Protein AF-A0A940L4C2-F1 (afdb_monomer_lite)

pLDDT: mean 82.5, std 19.76, range [24.05, 98.25]

Sequence (343 aa):
SKLGAQLGSSSPLLNQIWQFPFAWPLPIPDELNAVDKDSFKKLVKESSMDASYIVTIEDEGSKIDINDLNSPSKALREVTKTQLMNIFTQKMKEDEKFGRQHANTRFDELINSIADWMSDKATSANGGDKRAAYSTLNQEAQGEYYPPNRSFRSLAELHFVPGMTDEFYDILASRVTIYGMKGINPNIASKDVLKSLDPGMTDEVIKEIVKRRDDQNEGGPFKDKKEFWDFVTLKGARLEGKTDDIPLTFDSVFNFKIRATGEFAGATREITAIVMDLNKTVSKVKDYVGQEKKETEGKGDEAVDPNDPTKKTGDAGSKDKEKQQQQTPISKGPPRIVYWNER

Foldseek 3Di:
DVVDVVCDQDHPVVVVVQQDKDKPPDDDDPPDDPVVVVVSVVVSVPDPDQKIKIKHKAFQAQFQALLLCQFPFPLSNVQSLLLLVLLLVVCLVVPVVSVVVCVPPDVSLQSQLSSLLQAPDQAGPVGDGNQVLCVVVCVVVVHSCPSVNRQDPDLVCSVVRPPDDPVSSVSRVVRYDNAYLSAHELLNHDLSSQSSNFNLSDPQLSVLSPVLQVDVVSPHGDPDLVSVVVSSVVSPRPGDDDSVSHGHDNHDGFWMWMWMWMDHPRDIKIKIWIWHDPLSSVVSSVVSVVVVVVVVVVVPPPDDPVDDPDDDDDDDDDDDDDDDDPPPPDDPDGTDGPDMDMD

Structure (mmCIF, N/CA/C/O backbone):
data_AF-A0A940L4C2-F1
#
_entry.id   AF-A0A940L4C2-F1
#
loop_
_atom_site.group_PDB
_atom_site.id
_atom_site.type_symbol
_atom_site.label_atom_id
_atom_site.label_alt_id
_atom_site.label_comp_id
_atom_site.label_asym_id
_atom_site.label_entity_id
_atom_site.label_seq_id
_atom_site.pdbx_PDB_ins_code
_atom_site.Cartn_x
_atom_site.Cartn_y
_atom_site.Cartn_z
_atom_site.occupancy
_atom_site.B_iso_or_equiv
_atom_site.auth_seq_id
_atom_site.auth_comp_id
_atom_site.auth_asym_id
_atom_site.auth_atom_id
_atom_site.pdbx_PDB_model_num
ATOM 1 N N . SER A 1 1 ? -22.079 13.412 8.139 1.00 46.66 1 SER A N 1
ATOM 2 C CA . SER A 1 1 ? -22.769 13.173 9.425 1.00 46.66 1 SER A CA 1
ATOM 3 C C . SER A 1 1 ? -22.749 14.464 10.239 1.00 46.66 1 SER A C 1
ATOM 5 O O . SER A 1 1 ? -21.837 15.261 10.047 1.00 46.66 1 SER A O 1
ATOM 7 N N . LYS A 1 2 ? -23.726 14.703 11.128 1.00 38.47 2 LYS A N 1
ATOM 8 C CA . LYS A 1 2 ? -23.711 15.879 12.029 1.00 38.47 2 LYS A CA 1
ATOM 9 C C . LYS A 1 2 ? -22.466 15.902 12.936 1.00 38.47 2 LYS A C 1
ATOM 11 O O . LYS A 1 2 ? -21.954 16.975 13.220 1.00 38.47 2 LYS A O 1
ATOM 16 N N . LEU A 1 3 ? -21.928 14.723 13.261 1.00 42.97 3 LEU A N 1
ATOM 17 C CA . LEU A 1 3 ? -20.680 14.548 14.007 1.00 42.97 3 LEU A CA 1
ATOM 18 C C . LEU A 1 3 ? -19.462 15.156 13.281 1.00 42.97 3 LEU A C 1
ATOM 20 O O . LEU A 1 3 ? -18.694 15.897 13.882 1.00 42.97 3 LEU A O 1
ATOM 24 N N . GLY A 1 4 ? -19.317 14.923 11.971 1.00 45.97 4 GLY A N 1
ATOM 25 C CA . GLY A 1 4 ? -18.203 15.480 11.188 1.00 45.97 4 GLY A CA 1
ATOM 26 C C . GLY A 1 4 ? -18.252 17.006 11.041 1.00 45.97 4 GLY A C 1
ATOM 27 O O . GLY A 1 4 ? -17.212 17.647 10.968 1.00 45.97 4 GLY A O 1
ATOM 28 N N . ALA A 1 5 ? -19.449 17.602 11.055 1.00 49.97 5 ALA A N 1
ATOM 29 C CA . ALA A 1 5 ? -19.610 19.057 11.034 1.00 49.97 5 ALA A CA 1
ATOM 30 C C . ALA A 1 5 ? -19.286 19.712 12.392 1.00 49.97 5 ALA A C 1
ATOM 32 O O . ALA A 1 5 ? -18.890 20.872 12.427 1.00 49.97 5 ALA A O 1
ATOM 33 N N . GLN A 1 6 ? -19.435 18.974 13.499 1.00 48.56 6 GLN A N 1
ATOM 34 C CA . GLN A 1 6 ? -19.124 19.452 14.852 1.00 48.56 6 GLN A CA 1
ATOM 35 C C . GLN A 1 6 ? -17.640 19.317 15.218 1.00 48.56 6 GLN A C 1
ATOM 37 O O . GLN A 1 6 ? -17.161 20.058 16.069 1.00 48.56 6 GLN A O 1
ATOM 42 N N . LEU A 1 7 ? -16.910 18.403 14.574 1.00 51.22 7 LEU A N 1
ATOM 43 C CA . LEU A 1 7 ? -15.494 18.140 14.859 1.00 51.22 7 LEU A CA 1
ATOM 44 C C . LEU A 1 7 ? -14.521 19.043 14.074 1.00 51.22 7 LEU A C 1
ATOM 46 O O . LEU A 1 7 ? -13.318 18.993 14.317 1.00 51.22 7 LEU A O 1
ATOM 50 N N . GLY A 1 8 ? -15.019 19.891 13.168 1.00 46.56 8 GLY A N 1
ATOM 51 C CA . GLY A 1 8 ? -14.185 20.736 12.308 1.00 46.56 8 GLY A CA 1
ATOM 52 C C . GLY A 1 8 ? -13.409 19.940 11.247 1.00 46.56 8 GLY A C 1
ATOM 53 O O . GLY A 1 8 ? -13.375 18.713 11.246 1.00 46.56 8 GLY A O 1
ATOM 54 N N . SER A 1 9 ? -12.780 20.645 10.306 1.00 46.75 9 SER A N 1
ATOM 55 C CA . SER A 1 9 ? -12.118 20.062 9.125 1.00 46.75 9 SER A CA 1
ATOM 56 C C . SER A 1 9 ? -10.800 19.324 9.408 1.00 46.75 9 SER A C 1
ATOM 58 O O . SER A 1 9 ? -10.163 18.848 8.470 1.00 46.75 9 SER A O 1
ATOM 60 N N . SER A 1 10 ? -10.344 19.251 10.663 1.00 48.41 10 SER A N 1
ATOM 61 C CA . SER A 1 10 ? -8.983 18.792 10.983 1.00 48.41 10 SER A CA 1
ATOM 62 C C . SER A 1 10 ? -8.816 18.292 12.422 1.00 48.41 10 SER A C 1
ATOM 64 O O . SER A 1 10 ? -7.777 18.542 13.021 1.00 48.41 10 SER A O 1
ATOM 66 N N . SER A 1 11 ? -9.809 17.632 13.032 1.00 53.00 11 SER A N 1
ATOM 67 C CA . SER A 1 11 ? -9.584 17.092 14.382 1.00 53.00 11 SER A CA 1
ATOM 68 C C . SER A 1 11 ? -8.746 15.806 14.315 1.00 53.00 11 SER A C 1
ATOM 70 O O . SER A 1 11 ? -9.202 14.843 13.694 1.00 53.00 11 SER A O 1
ATOM 72 N N . PRO A 1 12 ? -7.575 15.727 14.982 1.00 55.84 12 PRO A N 1
ATOM 73 C CA . PRO A 1 12 ? -6.840 14.470 15.177 1.00 55.84 12 PRO A CA 1
ATOM 74 C C . PRO A 1 12 ? -7.723 13.352 15.757 1.00 55.84 12 PRO A C 1
ATOM 76 O O . PRO A 1 12 ? -7.511 12.175 15.475 1.00 55.84 12 PRO A O 1
ATOM 79 N N . LEU A 1 13 ? -8.787 13.729 16.478 1.00 53.62 13 LEU A N 1
ATOM 80 C CA . LEU A 1 13 ? -9.797 12.824 17.018 1.00 53.62 13 LEU A CA 1
ATOM 81 C C . LEU A 1 13 ? -10.546 12.039 15.926 1.00 53.62 13 LEU A C 1
ATOM 83 O O . LEU A 1 13 ? -10.874 10.878 16.133 1.00 53.62 13 LEU A O 1
ATOM 87 N N . LEU A 1 14 ? -10.792 12.626 14.746 1.00 58.75 14 LEU A N 1
ATOM 88 C CA . LEU A 1 14 ? -11.419 11.918 13.618 1.00 58.75 14 LEU A CA 1
ATOM 89 C C . LEU A 1 14 ? -10.522 10.801 13.082 1.00 58.75 14 LEU A C 1
ATOM 91 O O . LEU A 1 14 ? -11.032 9.739 12.743 1.00 58.75 14 LEU A O 1
ATOM 95 N N . ASN A 1 15 ? -9.206 11.015 13.041 1.00 59.28 15 ASN A N 1
ATOM 96 C CA . ASN A 1 15 ? -8.257 9.978 12.635 1.00 59.28 15 ASN A CA 1
ATOM 97 C C . ASN A 1 15 ? -8.178 8.862 13.685 1.00 59.28 15 ASN A C 1
ATOM 99 O O . ASN A 1 15 ? -8.082 7.693 13.328 1.00 59.28 15 ASN A O 1
ATOM 103 N N . GLN A 1 16 ? -8.291 9.217 14.967 1.00 59.94 16 GLN A N 1
ATOM 104 C CA . GLN A 1 16 ? -8.289 8.271 16.078 1.00 59.94 16 GLN A CA 1
ATOM 105 C C . GLN A 1 16 ? -9.568 7.413 16.127 1.00 59.94 16 GLN A C 1
ATOM 107 O O . GLN A 1 16 ? -9.501 6.230 16.446 1.00 59.94 16 GLN A O 1
ATOM 112 N N . ILE A 1 17 ? -10.727 7.966 15.746 1.00 61.81 17 ILE A N 1
ATOM 113 C CA . ILE A 1 17 ? -12.014 7.244 15.719 1.00 61.81 17 ILE A CA 1
ATOM 114 C C . ILE A 1 17 ? -11.978 6.028 14.779 1.00 61.81 17 ILE A C 1
ATOM 116 O O . ILE A 1 17 ? -12.591 5.011 15.089 1.00 61.81 17 ILE A O 1
ATOM 120 N N . TRP A 1 18 ? -11.251 6.091 13.661 1.00 66.50 18 TRP A N 1
ATOM 121 C CA . TRP A 1 18 ? -11.135 4.958 12.732 1.00 66.50 18 TRP A CA 1
ATOM 122 C C . TRP A 1 18 ? -10.116 3.900 13.172 1.00 66.50 18 TRP A C 1
ATOM 124 O O . TRP A 1 18 ? -10.142 2.787 12.657 1.00 66.50 18 TRP A O 1
ATOM 134 N N . GLN A 1 19 ? -9.231 4.223 14.120 1.00 66.38 19 GLN A N 1
ATOM 135 C CA . GLN A 1 19 ? -8.220 3.291 14.633 1.00 66.38 19 GLN A CA 1
ATOM 136 C C . GLN A 1 19 ? -8.789 2.303 15.659 1.00 66.38 19 GLN A C 1
ATOM 138 O O . GLN A 1 19 ? -8.162 1.279 15.926 1.00 66.38 19 GLN A O 1
ATOM 143 N N . PHE A 1 20 ? -9.969 2.586 16.221 1.00 74.56 20 PHE A N 1
ATOM 144 C CA . PHE A 1 20 ? -10.628 1.701 17.174 1.00 74.56 20 PHE A CA 1
ATOM 145 C C . PHE A 1 20 ? -11.728 0.874 16.501 1.00 74.56 20 PHE A C 1
ATOM 147 O O . PHE A 1 20 ? -12.565 1.431 15.787 1.00 74.56 20 PHE A O 1
ATOM 154 N N . PRO A 1 21 ? -11.772 -0.449 16.741 1.00 82.38 21 PRO A N 1
ATOM 155 C CA . PRO A 1 21 ? -12.879 -1.263 16.276 1.00 82.38 21 PRO A CA 1
ATOM 156 C C . PRO A 1 21 ? -14.182 -0.839 16.961 1.00 82.38 21 PRO A C 1
ATOM 158 O O . PRO A 1 21 ? -14.244 -0.700 18.184 1.00 82.38 21 PRO A O 1
ATOM 161 N N . PHE A 1 22 ? -15.249 -0.687 16.179 1.00 87.25 22 PHE A N 1
ATOM 162 C CA . PHE A 1 22 ? -16.595 -0.504 16.710 1.00 87.25 22 PHE A CA 1
ATOM 163 C C . PHE A 1 22 ? -17.182 -1.873 17.009 1.00 87.25 22 PHE A C 1
ATOM 165 O O . PHE A 1 22 ? -17.464 -2.635 16.087 1.00 87.25 22 PHE A O 1
ATOM 172 N N . ALA A 1 23 ? -17.377 -2.182 18.283 1.00 89.06 23 ALA A N 1
ATOM 173 C CA . ALA A 1 23 ? -17.920 -3.462 18.700 1.00 89.06 23 ALA A CA 1
ATOM 174 C C . ALA A 1 23 ? -19.246 -3.297 19.438 1.00 89.06 23 ALA A C 1
ATOM 176 O O . ALA A 1 23 ? -19.456 -2.327 20.170 1.00 89.06 23 ALA A O 1
ATOM 177 N N . TRP A 1 24 ? -20.122 -4.276 19.259 1.00 89.25 24 TRP A N 1
ATOM 178 C CA . TRP A 1 24 ? -21.286 -4.473 20.100 1.00 89.25 24 TRP A CA 1
ATOM 179 C C . TRP A 1 24 ? -21.333 -5.933 20.576 1.00 89.25 24 TRP A C 1
ATOM 181 O O . TRP A 1 24 ? -21.196 -6.830 19.747 1.00 89.25 24 TRP A O 1
ATOM 191 N N . PRO A 1 25 ? -21.554 -6.194 21.874 1.00 88.62 25 PRO A N 1
ATOM 192 C CA . PRO A 1 25 ? -21.413 -5.228 22.963 1.00 88.62 25 PRO A CA 1
ATOM 193 C C . PRO A 1 25 ? -19.974 -4.686 23.037 1.00 88.62 25 PRO A C 1
ATOM 195 O O . PRO A 1 25 ? -19.041 -5.289 22.505 1.00 88.62 25 PRO A O 1
ATOM 198 N N . LEU A 1 26 ? -19.783 -3.531 23.680 1.00 84.19 26 LEU A N 1
ATOM 199 C CA . LEU A 1 26 ? -18.436 -2.993 23.883 1.00 84.19 26 LEU A CA 1
ATOM 200 C C . LEU A 1 26 ? -17.610 -3.969 24.744 1.00 84.19 26 LEU A C 1
ATOM 202 O O . LEU A 1 26 ? -18.128 -4.450 25.759 1.00 84.19 26 LEU A O 1
ATOM 206 N N . PRO A 1 27 ? -16.345 -4.261 24.382 1.00 81.19 27 PRO A N 1
ATOM 207 C CA . PRO A 1 27 ? -15.471 -5.063 25.227 1.00 81.19 27 PRO A CA 1
ATOM 208 C C . PRO A 1 27 ? -15.287 -4.353 26.569 1.00 81.19 27 PRO A C 1
ATOM 210 O O . PRO A 1 27 ? -15.108 -3.138 26.611 1.00 81.19 27 PRO A O 1
ATOM 213 N N . ILE A 1 28 ? -15.354 -5.110 27.663 1.00 80.44 28 ILE A N 1
ATOM 214 C CA . ILE A 1 28 ? -15.223 -4.590 29.027 1.00 80.44 28 ILE A CA 1
ATOM 215 C C . ILE A 1 28 ? -13.731 -4.600 29.397 1.00 80.44 28 ILE A C 1
ATOM 217 O O . ILE A 1 28 ? -13.175 -5.693 29.501 1.00 80.44 28 ILE A O 1
ATOM 221 N N . PRO A 1 29 ? -13.076 -3.443 29.623 1.00 82.25 29 PRO A N 1
ATOM 222 C CA . PRO A 1 29 ? -11.700 -3.407 30.111 1.00 82.25 29 PRO A CA 1
ATOM 223 C C . PRO A 1 29 ? -11.534 -4.126 31.454 1.00 82.25 29 PRO A C 1
ATOM 225 O O . PRO A 1 29 ? -12.376 -4.004 32.353 1.00 82.25 29 PRO A O 1
ATOM 228 N N . ASP A 1 30 ? -10.409 -4.819 31.622 1.00 81.06 30 ASP A N 1
ATOM 229 C CA . ASP A 1 30 ? -10.104 -5.559 32.852 1.00 81.06 30 ASP A CA 1
ATOM 230 C C . ASP A 1 30 ? -10.004 -4.637 34.076 1.00 81.06 30 ASP A C 1
ATOM 232 O O . ASP A 1 30 ? -10.410 -5.020 35.177 1.00 81.06 30 ASP A O 1
ATOM 236 N N . GLU A 1 31 ? -9.563 -3.399 33.858 1.00 85.62 31 GLU A N 1
ATOM 237 C CA . GLU A 1 31 ? -9.336 -2.346 34.856 1.00 85.62 31 GLU A CA 1
ATOM 238 C C . GLU A 1 31 ? -10.625 -1.747 35.446 1.00 85.62 31 GLU A C 1
ATOM 240 O O . GLU A 1 31 ? -10.569 -1.048 36.459 1.00 85.62 31 GLU A O 1
ATOM 245 N N . LEU A 1 32 ? -11.796 -2.008 34.846 1.00 84.31 32 LEU A N 1
ATOM 246 C CA . LEU A 1 32 ? -13.063 -1.490 35.366 1.00 84.31 32 LEU A CA 1
ATOM 247 C C . LEU A 1 32 ? -13.405 -2.105 36.732 1.00 84.31 32 LEU A C 1
ATOM 249 O O . LEU A 1 32 ? -13.251 -3.311 36.965 1.00 84.31 32 LEU A O 1
ATOM 253 N N . ASN A 1 33 ? -13.942 -1.272 37.626 1.00 88.88 33 ASN A N 1
ATOM 254 C CA . ASN A 1 33 ? -14.432 -1.718 38.926 1.00 88.88 33 ASN A CA 1
ATOM 255 C C . ASN A 1 33 ? -15.711 -2.577 38.778 1.00 88.88 33 ASN A C 1
ATOM 257 O O . ASN A 1 33 ? -16.353 -2.620 37.726 1.00 88.88 33 ASN A O 1
ATOM 261 N N . ALA A 1 34 ? -16.095 -3.278 39.848 1.00 86.38 34 ALA A N 1
ATOM 262 C CA . ALA A 1 34 ? -17.237 -4.195 39.821 1.00 86.38 34 ALA A CA 1
ATOM 263 C C . ALA A 1 34 ? -18.583 -3.504 39.513 1.00 86.38 34 ALA A C 1
ATOM 265 O O . ALA A 1 34 ? -19.430 -4.097 38.848 1.00 86.38 34 ALA A O 1
ATOM 266 N N . VAL A 1 35 ? -18.767 -2.253 39.950 1.00 87.12 35 VAL A N 1
ATOM 267 C CA . VAL A 1 35 ? -20.011 -1.486 39.760 1.00 87.12 35 VAL A CA 1
ATOM 268 C C . VAL A 1 35 ? -20.196 -1.093 38.293 1.00 87.12 35 VAL A C 1
ATOM 270 O O . VAL A 1 35 ? -21.288 -1.235 37.738 1.00 87.12 35 VAL A O 1
ATOM 273 N N . ASP A 1 36 ? -19.120 -0.659 37.641 1.00 86.31 36 ASP A N 1
ATOM 274 C CA . ASP A 1 36 ? -19.130 -0.300 36.226 1.00 86.31 36 ASP A CA 1
ATOM 275 C C . ASP A 1 36 ? -19.338 -1.545 35.359 1.00 86.31 36 ASP A C 1
ATOM 277 O O . ASP A 1 36 ? -20.164 -1.535 34.446 1.00 86.31 36 ASP A O 1
ATOM 281 N N . LYS A 1 37 ? -18.676 -2.662 35.698 1.00 86.06 37 LYS A N 1
ATOM 282 C CA . LYS A 1 37 ? -18.873 -3.955 35.019 1.00 86.06 37 LYS A CA 1
ATOM 283 C C . LYS A 1 37 ? -20.329 -4.424 35.084 1.00 86.06 37 LYS A C 1
ATOM 285 O O . LYS A 1 37 ? -20.862 -4.889 34.076 1.00 86.06 37 LYS A O 1
ATOM 290 N N . ASP A 1 38 ? -20.989 -4.288 36.231 1.00 86.81 38 ASP A N 1
ATOM 291 C CA . ASP A 1 38 ? -22.399 -4.663 36.377 1.00 86.81 38 ASP A CA 1
ATOM 292 C C . ASP A 1 38 ? -23.345 -3.700 35.649 1.00 86.81 38 ASP A C 1
ATOM 294 O O . ASP A 1 38 ? -24.324 -4.142 35.041 1.00 86.81 38 ASP A O 1
ATOM 298 N N . SER A 1 39 ? -23.019 -2.406 35.616 1.00 85.88 39 SER A N 1
ATOM 299 C CA . SER A 1 39 ? -23.761 -1.414 34.830 1.00 85.88 39 SER A CA 1
ATOM 300 C C . SER A 1 39 ? -23.690 -1.714 33.327 1.00 85.88 39 SER A C 1
ATOM 302 O O . SER A 1 39 ? -24.718 -1.692 32.648 1.00 85.88 39 SER A O 1
ATOM 304 N N . PHE A 1 40 ? -22.512 -2.093 32.816 1.00 84.62 40 PHE A N 1
ATOM 305 C CA . PHE A 1 40 ? -22.337 -2.549 31.432 1.00 84.62 40 PHE A CA 1
ATOM 306 C C . PHE A 1 40 ? -23.156 -3.805 31.131 1.00 84.62 40 PHE A C 1
ATOM 308 O O . PHE A 1 40 ? -23.897 -3.834 30.150 1.00 84.62 40 PHE A O 1
ATOM 315 N N . LYS A 1 41 ? -23.083 -4.833 31.985 1.00 84.75 41 LYS A N 1
ATOM 316 C CA . LYS A 1 41 ? -23.876 -6.063 31.807 1.00 84.75 41 LYS A CA 1
ATOM 317 C C . LYS A 1 41 ? -25.375 -5.778 31.785 1.00 84.75 41 LYS A C 1
ATOM 319 O O . LYS A 1 41 ? -26.096 -6.388 30.998 1.00 84.75 41 LYS A O 1
ATOM 324 N N . LYS A 1 42 ? -25.846 -4.859 32.632 1.00 87.88 42 LYS A N 1
ATOM 325 C CA . LYS A 1 42 ? -27.249 -4.442 32.660 1.00 87.88 42 LYS A CA 1
ATOM 326 C C . LYS A 1 42 ? -27.648 -3.746 31.358 1.00 87.88 42 LYS A C 1
ATOM 328 O O . LYS A 1 42 ? -28.650 -4.139 30.776 1.00 87.88 42 LYS A O 1
ATOM 333 N N . LEU A 1 43 ? -26.838 -2.806 30.865 1.00 85.88 43 LEU A N 1
ATOM 334 C CA . LEU A 1 43 ? -27.073 -2.124 29.587 1.00 85.88 43 LEU A CA 1
ATOM 335 C C . LEU A 1 43 ? -27.146 -3.114 28.414 1.00 85.88 43 LEU A C 1
ATOM 337 O O . LEU A 1 43 ? -28.039 -3.024 27.578 1.00 85.88 43 LEU A O 1
ATOM 341 N N . VAL A 1 44 ? -26.227 -4.083 28.367 1.00 85.81 44 VAL A N 1
ATOM 342 C CA . VAL A 1 44 ? -26.222 -5.130 27.334 1.00 85.81 44 VAL A CA 1
ATOM 343 C C . VAL A 1 44 ? -27.473 -6.003 27.436 1.00 85.81 44 VAL A C 1
ATOM 345 O O . VAL A 1 44 ? -28.088 -6.287 26.417 1.00 85.81 44 VAL A O 1
ATOM 348 N N . LYS A 1 45 ? -27.895 -6.377 28.651 1.00 85.44 45 LYS A N 1
ATOM 349 C CA . LYS A 1 45 ? -29.105 -7.181 28.888 1.00 85.44 45 LYS A CA 1
ATOM 350 C C . LYS A 1 45 ? -30.408 -6.437 28.566 1.00 85.44 45 LYS A C 1
ATOM 352 O O . LYS A 1 45 ? -31.392 -7.073 28.209 1.00 85.44 45 LYS A O 1
ATOM 357 N N . GLU A 1 46 ? -30.437 -5.120 28.749 1.00 88.38 46 GLU A N 1
ATOM 358 C CA . GLU A 1 46 ? -31.588 -4.265 28.424 1.00 88.38 46 GLU A CA 1
ATOM 359 C C . GLU A 1 46 ? -31.648 -3.891 26.938 1.00 88.38 46 GLU A C 1
ATOM 361 O O . GLU A 1 46 ? -32.682 -3.418 26.463 1.00 88.38 46 GLU A O 1
ATOM 366 N N . SER A 1 47 ? -30.560 -4.102 26.195 1.00 85.50 47 SER A N 1
ATOM 367 C CA . SER A 1 47 ? -30.536 -3.881 24.756 1.00 85.50 47 SER A CA 1
ATOM 368 C C . SER A 1 47 ? -31.410 -4.895 24.028 1.00 85.50 47 SER A C 1
ATOM 370 O O . SER A 1 47 ? -31.406 -6.082 24.334 1.00 85.50 47 SER A O 1
ATOM 372 N N . SER A 1 48 ? -32.108 -4.430 22.995 1.00 82.06 48 SER A N 1
ATOM 373 C CA . SER A 1 48 ? -32.873 -5.274 22.073 1.00 82.06 48 SER A CA 1
ATOM 374 C C . SER A 1 48 ? -31.998 -5.983 21.030 1.00 82.06 48 SER A C 1
ATOM 376 O O . SER A 1 48 ? -32.523 -6.535 20.064 1.00 82.06 48 SER A O 1
ATOM 378 N N . MET A 1 49 ? -30.675 -5.840 21.124 1.00 83.12 49 MET A N 1
ATOM 379 C CA . MET A 1 49 ? -29.731 -6.327 20.130 1.00 83.12 49 MET A CA 1
ATOM 380 C C . MET A 1 49 ? -29.047 -7.600 20.624 1.00 83.12 49 MET A C 1
ATOM 382 O O . MET A 1 49 ? -28.078 -7.541 21.379 1.00 83.12 49 MET A O 1
ATOM 386 N N . ASP A 1 50 ? -29.547 -8.728 20.125 1.00 85.31 50 ASP A N 1
ATOM 387 C CA . ASP A 1 50 ? -29.130 -10.087 20.501 1.00 85.31 50 ASP A CA 1
ATOM 388 C C . ASP A 1 50 ? -27.924 -10.605 19.692 1.00 85.31 50 ASP A C 1
ATOM 390 O O . ASP A 1 50 ? -27.418 -11.700 19.935 1.00 85.31 50 ASP A O 1
ATOM 394 N N . ALA A 1 51 ? -27.483 -9.837 18.696 1.00 87.31 51 ALA A N 1
ATOM 395 C CA . ALA A 1 51 ? -26.305 -10.127 17.888 1.00 87.31 51 ALA A CA 1
ATOM 396 C C . ALA A 1 51 ? -25.084 -9.398 18.448 1.00 87.31 51 ALA A C 1
ATOM 398 O O . ALA A 1 51 ? -25.212 -8.276 18.939 1.00 87.31 51 ALA A O 1
ATOM 399 N N . SER A 1 52 ? -23.902 -9.989 18.308 1.00 91.19 52 SER A N 1
ATOM 400 C CA . SER A 1 52 ? -22.637 -9.288 18.509 1.00 91.19 52 SER A CA 1
ATOM 401 C C . SER A 1 52 ? -22.018 -8.925 17.162 1.00 91.19 52 SER A C 1
ATOM 403 O O . SER A 1 52 ? -22.265 -9.578 16.148 1.00 91.19 52 SER A O 1
ATOM 405 N N . TYR A 1 53 ? -21.229 -7.858 17.119 1.00 92.31 53 TYR A N 1
ATOM 406 C CA . TYR A 1 53 ? -20.419 -7.545 15.952 1.00 92.31 53 TYR A CA 1
ATOM 407 C C . TYR A 1 53 ? -19.143 -6.807 16.327 1.00 92.31 53 TYR A C 1
ATOM 409 O O . TYR A 1 53 ? -19.059 -6.151 17.363 1.00 92.31 53 TYR A O 1
ATOM 417 N N . ILE A 1 54 ? -18.177 -6.853 15.419 1.00 92.38 54 ILE A N 1
ATOM 418 C CA . ILE A 1 54 ? -16.997 -6.000 15.407 1.00 92.38 54 ILE A CA 1
ATOM 419 C C . ILE A 1 54 ? -16.823 -5.411 14.009 1.00 92.38 54 ILE A C 1
ATOM 421 O O . ILE A 1 54 ? -16.901 -6.127 13.013 1.00 92.38 54 ILE A O 1
ATOM 425 N N . VAL A 1 55 ? -16.606 -4.102 13.926 1.00 92.38 55 VAL A N 1
ATOM 426 C CA . VAL A 1 55 ? -16.328 -3.382 12.683 1.00 92.38 55 VAL A CA 1
ATOM 427 C C . VAL A 1 55 ? -14.963 -2.725 12.780 1.00 92.38 55 VAL A C 1
ATOM 429 O O . VAL A 1 55 ? -14.722 -1.931 13.687 1.00 92.38 55 VAL A O 1
ATOM 432 N N . THR A 1 56 ? -14.086 -3.010 11.824 1.00 90.75 56 THR A N 1
ATOM 433 C CA . THR A 1 56 ? -12.806 -2.322 11.641 1.00 90.75 56 THR A CA 1
ATOM 434 C C . THR A 1 56 ? -12.837 -1.470 10.382 1.00 90.75 56 THR A C 1
ATOM 436 O O . THR A 1 56 ? -13.524 -1.785 9.405 1.00 90.75 56 THR A O 1
ATOM 439 N N . ILE A 1 57 ? -12.093 -0.366 10.413 1.00 89.12 57 ILE A N 1
ATOM 440 C CA . ILE A 1 57 ? -11.942 0.545 9.283 1.00 89.12 57 ILE A CA 1
ATOM 441 C C . ILE A 1 57 ? -10.446 0.696 9.019 1.00 89.12 57 ILE A C 1
ATOM 443 O O . ILE A 1 57 ? -9.686 1.117 9.883 1.00 89.12 57 ILE A O 1
ATOM 447 N N . GLU A 1 58 ? -10.023 0.302 7.825 1.00 87.69 58 GLU A N 1
ATOM 448 C CA . GLU A 1 58 ? -8.640 0.337 7.363 1.00 87.69 58 GLU A CA 1
ATOM 449 C C . GLU A 1 58 ? -8.496 1.430 6.288 1.00 87.69 58 GLU A C 1
ATOM 451 O O . GLU A 1 58 ? -9.350 1.582 5.408 1.00 87.69 58 GLU A O 1
ATOM 456 N N . ASP A 1 59 ? -7.409 2.200 6.356 1.00 87.31 59 ASP A N 1
ATOM 457 C CA . ASP A 1 59 ? -7.036 3.170 5.323 1.00 87.31 59 ASP A CA 1
ATOM 458 C C . ASP A 1 59 ? -6.570 2.443 4.052 1.00 87.31 59 ASP A C 1
ATOM 460 O O . ASP A 1 59 ? -5.636 1.641 4.086 1.00 87.31 59 ASP A O 1
ATOM 464 N N . GLU A 1 60 ? -7.211 2.748 2.924 1.00 90.50 60 GLU A N 1
ATOM 465 C CA . GLU A 1 60 ? -6.765 2.326 1.592 1.00 90.50 60 GLU A CA 1
ATOM 466 C C . GLU A 1 60 ? -6.158 3.488 0.797 1.00 90.50 60 GLU A C 1
ATOM 468 O O . GLU A 1 60 ? -5.394 3.277 -0.139 1.00 90.50 60 GLU A O 1
ATOM 473 N N . GLY A 1 61 ? -6.463 4.732 1.160 1.00 85.75 61 GLY A N 1
ATOM 474 C CA . GLY A 1 61 ? -6.014 5.912 0.438 1.00 85.75 61 GLY A CA 1
ATOM 475 C C . GLY A 1 61 ? -4.511 6.147 0.525 1.00 85.75 61 GLY A C 1
ATOM 476 O O . GLY A 1 61 ? -3.919 6.526 -0.482 1.00 85.75 61 GLY A O 1
ATOM 477 N N . SER A 1 62 ? -3.887 5.905 1.679 1.00 88.38 62 SER A N 1
ATOM 478 C CA . SER A 1 62 ? -2.445 6.150 1.844 1.00 88.38 62 SER A CA 1
ATOM 479 C C . SER A 1 62 ? -1.559 4.973 1.431 1.00 88.38 62 SER A C 1
ATOM 481 O O . SER A 1 62 ? -0.344 5.081 1.570 1.00 88.38 62 SER A O 1
ATOM 483 N N . LYS A 1 63 ? -2.133 3.860 0.956 1.00 93.50 63 LYS A N 1
ATOM 484 C CA . LYS A 1 63 ? -1.390 2.709 0.417 1.00 93.50 63 LYS A CA 1
ATOM 485 C C . LYS A 1 63 ? -0.980 2.953 -1.039 1.00 93.50 63 LYS A C 1
ATOM 487 O O . LYS A 1 63 ? -1.565 3.783 -1.736 1.00 93.50 63 LYS A O 1
ATOM 492 N N . ILE A 1 64 ? 0.012 2.201 -1.513 1.00 95.56 64 ILE A N 1
ATOM 493 C CA . ILE A 1 64 ? 0.475 2.272 -2.907 1.00 95.56 64 ILE A CA 1
ATOM 494 C C . ILE A 1 64 ? -0.556 1.593 -3.807 1.00 95.56 64 ILE A C 1
ATOM 496 O O . ILE A 1 64 ? -0.841 0.408 -3.637 1.00 95.56 64 ILE A O 1
ATOM 500 N N . ASP A 1 65 ? -1.105 2.314 -4.780 1.00 95.50 65 ASP A N 1
ATOM 501 C CA . ASP A 1 65 ? -2.044 1.725 -5.731 1.00 95.50 65 ASP A CA 1
ATOM 502 C C . ASP A 1 65 ? -1.299 0.984 -6.847 1.00 95.50 65 ASP A C 1
ATOM 504 O O . ASP A 1 65 ? -0.674 1.604 -7.707 1.00 95.50 65 ASP A O 1
ATOM 508 N N . ILE A 1 66 ? -1.371 -0.347 -6.868 1.00 96.69 66 ILE A N 1
ATOM 509 C CA . ILE A 1 66 ? -0.667 -1.143 -7.887 1.00 96.69 66 ILE A CA 1
ATOM 510 C C . ILE A 1 66 ? -1.246 -0.944 -9.285 1.00 96.69 66 ILE A C 1
ATOM 512 O O . ILE A 1 66 ? -0.524 -1.121 -10.264 1.00 96.69 66 ILE A O 1
ATOM 516 N N . ASN A 1 67 ? -2.508 -0.513 -9.404 1.00 96.12 67 ASN A N 1
ATOM 517 C CA . ASN A 1 67 ? -3.090 -0.207 -10.708 1.00 96.12 67 ASN A CA 1
ATOM 518 C C . ASN A 1 67 ? -2.426 1.012 -11.366 1.00 96.12 67 ASN A C 1
ATOM 520 O O . ASN A 1 67 ? -2.572 1.201 -12.576 1.00 96.12 67 ASN A O 1
ATOM 524 N N . ASP A 1 68 ? -1.661 1.813 -10.614 1.00 95.44 68 ASP A N 1
ATOM 525 C CA . ASP A 1 68 ? -0.919 2.944 -11.170 1.00 95.44 68 ASP A CA 1
ATOM 526 C C . ASP A 1 68 ? 0.237 2.531 -12.080 1.00 95.44 68 ASP A C 1
ATOM 528 O O . ASP A 1 68 ? 0.624 3.324 -12.934 1.00 95.44 68 ASP A O 1
ATOM 532 N N . LEU A 1 69 ? 0.699 1.274 -12.025 1.00 96.12 69 LEU A N 1
ATOM 533 C CA . LEU A 1 69 ? 1.656 0.734 -13.003 1.00 96.12 69 LEU A CA 1
ATOM 534 C C . LEU A 1 69 ? 1.107 0.722 -14.440 1.00 96.12 69 LEU A C 1
ATOM 536 O O . LEU A 1 69 ? 1.890 0.711 -15.387 1.00 96.12 69 LEU A O 1
ATOM 540 N N . ASN A 1 70 ? -0.218 0.764 -14.617 1.00 94.62 70 ASN A N 1
ATOM 541 C CA . ASN A 1 70 ? -0.877 0.915 -15.918 1.00 94.62 70 ASN A CA 1
ATOM 542 C C . ASN A 1 70 ? -1.650 2.244 -16.033 1.00 94.62 70 ASN A C 1
ATOM 544 O O . ASN A 1 70 ? -2.569 2.381 -16.840 1.00 94.62 70 ASN A O 1
ATOM 548 N N . SER A 1 71 ? -1.304 3.237 -15.206 1.00 93.25 71 SER A N 1
ATOM 549 C CA . SER A 1 71 ? -1.884 4.581 -15.284 1.00 93.25 71 SER A CA 1
ATOM 550 C C . SER A 1 71 ? -1.604 5.212 -16.651 1.00 93.25 71 SER A C 1
ATOM 552 O O . SER A 1 71 ? -0.535 4.973 -17.212 1.00 93.25 71 SER A O 1
ATOM 554 N N . PRO A 1 72 ? -2.489 6.069 -17.196 1.00 90.56 72 PRO A N 1
ATOM 555 C CA . PRO A 1 72 ? -2.166 6.872 -18.376 1.00 90.56 72 PRO A CA 1
ATOM 556 C C . PRO A 1 72 ? -0.995 7.841 -18.133 1.00 90.56 72 PRO A C 1
ATOM 558 O O . PRO A 1 72 ? -0.242 8.120 -19.066 1.00 90.56 72 PRO A O 1
A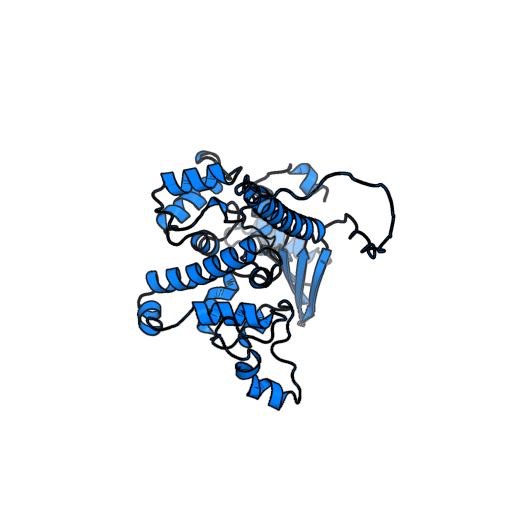TOM 561 N N . SER A 1 73 ? -0.801 8.305 -16.894 1.00 90.88 73 SER A N 1
ATOM 562 C CA . SER A 1 73 ? 0.322 9.171 -16.509 1.00 90.88 73 SER A CA 1
ATOM 563 C C . SER A 1 73 ? 1.619 8.367 -16.429 1.00 90.88 73 SER A C 1
ATOM 565 O O . SER A 1 73 ? 1.693 7.357 -15.727 1.00 90.88 73 SER A O 1
ATOM 567 N N . LYS A 1 74 ? 2.654 8.813 -17.147 1.00 91.00 74 LYS A N 1
ATOM 568 C CA . LYS A 1 74 ? 3.986 8.198 -17.087 1.00 91.00 74 LYS A CA 1
ATOM 569 C C . LYS A 1 74 ? 4.629 8.379 -15.715 1.00 91.00 74 LYS A C 1
ATOM 571 O O . LYS A 1 74 ? 5.200 7.421 -15.208 1.00 91.00 74 LYS A O 1
ATOM 576 N N . ALA A 1 75 ? 4.508 9.560 -15.119 1.00 89.44 75 ALA A N 1
ATOM 577 C CA . ALA A 1 75 ? 5.045 9.858 -13.799 1.00 89.44 75 ALA A CA 1
ATOM 578 C C . ALA A 1 75 ? 4.489 8.891 -12.746 1.00 89.44 75 ALA A C 1
ATOM 580 O O . ALA A 1 75 ? 5.267 8.278 -12.021 1.00 89.44 75 ALA A O 1
ATOM 581 N N . LEU A 1 76 ? 3.168 8.661 -12.734 1.00 92.00 76 LEU A N 1
ATOM 582 C CA . LEU A 1 76 ? 2.554 7.694 -11.819 1.00 92.00 76 LEU A CA 1
ATOM 583 C C . LEU A 1 76 ? 3.104 6.275 -12.023 1.00 92.00 76 LEU A C 1
ATOM 585 O O . LEU A 1 76 ? 3.450 5.624 -11.043 1.00 92.00 76 LEU A O 1
ATOM 589 N N . ARG A 1 77 ? 3.271 5.816 -13.273 1.00 94.19 77 ARG A N 1
ATOM 590 C CA . ARG A 1 77 ? 3.847 4.485 -13.545 1.00 94.19 77 ARG A CA 1
ATOM 591 C C . ARG A 1 77 ? 5.265 4.339 -12.987 1.00 94.19 77 ARG A C 1
ATOM 593 O O . ARG A 1 77 ? 5.557 3.348 -12.319 1.00 94.19 77 ARG A O 1
ATOM 600 N N . GLU A 1 78 ? 6.138 5.313 -13.248 1.00 93.06 78 GLU A N 1
ATOM 601 C CA . GLU A 1 78 ? 7.543 5.259 -12.814 1.00 93.06 78 GLU A CA 1
ATOM 602 C C . GLU A 1 78 ? 7.685 5.384 -11.293 1.00 93.06 78 GLU A C 1
ATOM 604 O O . GLU A 1 78 ? 8.478 4.668 -10.674 1.00 93.06 78 GLU A O 1
ATOM 609 N N . VAL A 1 79 ? 6.881 6.248 -10.670 1.00 92.69 79 VAL A N 1
ATOM 610 C CA . VAL A 1 79 ? 6.839 6.384 -9.212 1.00 92.69 79 VAL A CA 1
ATOM 611 C C . VAL A 1 79 ? 6.383 5.081 -8.573 1.00 92.69 79 VAL A C 1
ATOM 613 O O . VAL A 1 79 ? 7.064 4.588 -7.678 1.00 92.69 79 VAL A O 1
ATOM 616 N N . THR A 1 80 ? 5.272 4.494 -9.026 1.00 95.50 80 THR A N 1
ATOM 617 C CA . THR A 1 80 ? 4.764 3.244 -8.447 1.00 95.50 80 THR A CA 1
ATOM 618 C C . THR A 1 80 ? 5.784 2.122 -8.609 1.00 95.50 80 THR A C 1
ATOM 620 O O . THR A 1 80 ? 6.043 1.388 -7.657 1.00 95.50 80 THR A O 1
ATOM 623 N N . LYS A 1 81 ? 6.444 2.025 -9.771 1.00 95.88 81 LYS A N 1
ATOM 624 C CA . LYS A 1 81 ? 7.542 1.071 -9.984 1.00 95.88 81 LYS A CA 1
ATOM 625 C C . LYS A 1 81 ? 8.682 1.278 -8.984 1.00 95.88 81 LYS A C 1
ATOM 627 O O . LYS A 1 81 ? 9.163 0.309 -8.398 1.00 95.88 81 LYS A O 1
ATOM 632 N N . THR A 1 82 ? 9.078 2.527 -8.755 1.00 94.56 82 THR A N 1
ATOM 633 C CA . THR A 1 82 ? 10.130 2.883 -7.792 1.00 94.56 82 THR A CA 1
ATOM 634 C C . THR A 1 82 ? 9.722 2.540 -6.359 1.00 94.56 82 THR A C 1
ATOM 636 O O . THR A 1 82 ? 10.504 1.942 -5.628 1.00 94.56 82 THR A O 1
ATOM 639 N N . GLN A 1 83 ? 8.483 2.830 -5.961 1.00 95.25 83 GLN A N 1
ATOM 640 C CA . GLN A 1 83 ? 7.978 2.517 -4.621 1.00 95.25 83 GLN A CA 1
ATOM 641 C C . GLN A 1 83 ? 7.963 1.012 -4.348 1.00 95.25 83 GLN A C 1
ATOM 643 O O . GLN A 1 83 ? 8.433 0.570 -3.299 1.00 95.25 83 GLN A O 1
ATOM 648 N N . LEU A 1 84 ? 7.490 0.208 -5.305 1.00 97.00 84 LEU A N 1
ATOM 649 C CA . LEU A 1 84 ? 7.521 -1.251 -5.184 1.00 97.00 84 LEU A CA 1
ATOM 650 C C . LEU A 1 84 ? 8.959 -1.783 -5.119 1.00 97.00 84 LEU A C 1
ATOM 652 O O . LEU A 1 84 ? 9.245 -2.678 -4.326 1.00 97.00 84 LEU A O 1
ATOM 656 N N . MET A 1 85 ? 9.882 -1.200 -5.890 1.00 96.06 85 MET A N 1
ATOM 657 C CA . MET A 1 85 ? 11.303 -1.553 -5.831 1.00 96.06 85 MET A CA 1
ATOM 658 C C . MET A 1 85 ? 11.919 -1.235 -4.464 1.00 96.06 85 MET A C 1
ATOM 660 O O . MET A 1 85 ? 12.668 -2.042 -3.905 1.00 96.06 85 MET A O 1
ATOM 664 N N . ASN A 1 86 ? 11.586 -0.073 -3.905 1.00 95.06 86 ASN A N 1
ATOM 665 C CA . ASN A 1 86 ? 12.091 0.369 -2.611 1.00 95.06 86 ASN A CA 1
ATOM 666 C C . ASN A 1 86 ? 11.649 -0.566 -1.483 1.00 95.06 86 ASN A C 1
ATOM 668 O O . ASN A 1 86 ? 12.460 -0.852 -0.607 1.00 95.06 86 ASN A O 1
ATOM 672 N N . ILE A 1 87 ? 10.427 -1.112 -1.541 1.00 96.00 87 ILE A N 1
ATOM 673 C CA . ILE A 1 87 ? 9.945 -2.102 -0.564 1.00 96.00 87 ILE A CA 1
ATOM 674 C C . ILE A 1 87 ? 10.873 -3.321 -0.515 1.00 96.00 87 ILE A C 1
ATOM 676 O O . ILE A 1 87 ? 11.337 -3.700 0.562 1.00 96.00 87 ILE A O 1
ATOM 680 N N . PHE A 1 88 ? 11.179 -3.924 -1.667 1.00 95.81 88 PHE A N 1
ATOM 681 C CA . PHE A 1 88 ? 12.074 -5.084 -1.710 1.00 95.81 88 PHE A CA 1
ATOM 682 C C . PHE A 1 88 ? 13.504 -4.707 -1.326 1.00 95.81 88 PHE A C 1
ATOM 684 O O . PHE A 1 88 ? 14.137 -5.411 -0.546 1.00 95.81 88 PHE A O 1
ATOM 691 N N . THR A 1 89 ? 13.997 -3.563 -1.801 1.00 92.94 89 THR A N 1
ATOM 692 C CA . THR A 1 89 ? 15.347 -3.074 -1.482 1.00 92.94 89 THR A CA 1
ATOM 693 C C . THR A 1 89 ? 15.530 -2.858 0.021 1.00 92.94 89 THR A C 1
ATOM 695 O O . THR A 1 89 ? 16.567 -3.209 0.579 1.00 92.94 89 THR A O 1
ATOM 698 N N . GLN A 1 90 ? 14.524 -2.313 0.700 1.00 91.88 90 GLN A N 1
ATOM 699 C CA . GLN A 1 90 ? 14.541 -2.132 2.152 1.00 91.88 90 GLN A CA 1
ATOM 700 C C . GLN A 1 90 ? 14.452 -3.461 2.879 1.00 91.88 90 GLN A C 1
ATOM 702 O O . GLN A 1 90 ? 15.260 -3.713 3.767 1.00 91.88 90 GLN A O 1
ATOM 707 N N . LYS A 1 91 ? 13.564 -4.358 2.440 1.00 94.00 91 LYS A N 1
ATOM 708 C CA . LYS A 1 91 ? 13.475 -5.703 3.011 1.00 94.00 91 LYS A CA 1
ATOM 709 C C . LYS A 1 91 ? 14.809 -6.456 2.914 1.00 94.00 91 LYS A C 1
ATOM 711 O O . LYS A 1 91 ? 15.204 -7.099 3.879 1.00 94.00 91 LYS A O 1
ATOM 716 N N . MET A 1 92 ? 15.534 -6.317 1.803 1.00 93.88 92 MET A N 1
ATOM 717 C CA . MET A 1 92 ? 16.880 -6.879 1.613 1.00 93.88 92 MET A CA 1
ATOM 718 C C . MET A 1 92 ? 17.928 -6.289 2.568 1.00 93.88 92 MET A C 1
ATOM 720 O O . MET A 1 92 ? 18.854 -6.995 2.961 1.00 93.88 92 MET A O 1
ATOM 724 N N . LYS A 1 93 ? 17.811 -5.001 2.920 1.00 90.81 93 LYS A N 1
ATOM 725 C CA . LYS A 1 93 ? 18.727 -4.314 3.848 1.00 90.81 93 LYS A CA 1
ATOM 726 C C . LYS A 1 93 ? 18.428 -4.647 5.312 1.00 90.81 93 LYS A C 1
ATOM 728 O O . LYS A 1 93 ? 19.353 -4.794 6.102 1.00 90.81 93 LYS A O 1
ATOM 733 N N . GLU A 1 94 ? 17.151 -4.734 5.668 1.00 91.62 94 GLU A N 1
ATOM 734 C CA . GLU A 1 94 ? 16.688 -4.917 7.049 1.00 91.62 94 GLU A CA 1
ATOM 735 C C . GLU A 1 94 ? 16.714 -6.385 7.493 1.00 91.62 94 GLU A C 1
ATOM 737 O O . GLU A 1 94 ? 16.926 -6.674 8.669 1.00 91.62 94 GLU A O 1
ATOM 742 N N . ASP A 1 95 ? 16.515 -7.320 6.562 1.00 95.12 95 ASP A N 1
ATOM 743 C CA . ASP A 1 95 ? 16.504 -8.756 6.828 1.00 95.12 95 ASP A CA 1
ATOM 744 C C . ASP A 1 95 ? 17.672 -9.439 6.108 1.00 95.12 95 ASP A C 1
ATOM 746 O O . ASP A 1 95 ? 17.598 -9.763 4.924 1.00 95.12 95 ASP A O 1
ATOM 750 N N . GLU A 1 96 ? 18.762 -9.690 6.840 1.00 95.75 9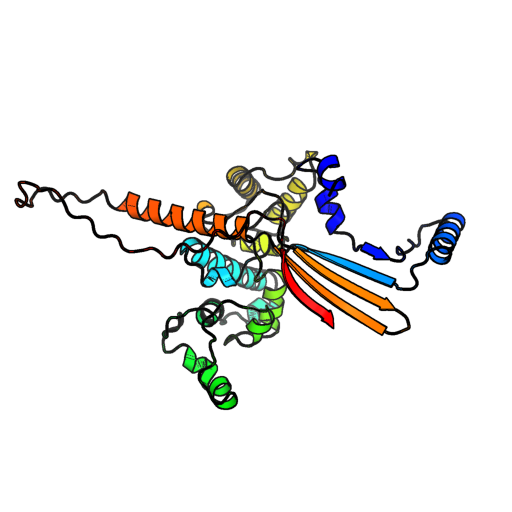6 GLU A N 1
ATOM 751 C CA . GLU A 1 96 ? 19.978 -10.322 6.306 1.00 95.75 96 GLU A CA 1
ATOM 752 C C . GLU A 1 96 ? 19.703 -11.708 5.695 1.00 95.75 96 GLU A C 1
ATOM 754 O O . GLU A 1 96 ? 20.365 -12.128 4.741 1.00 95.75 96 GLU A O 1
ATOM 759 N N . LYS A 1 97 ? 18.731 -12.457 6.233 1.00 96.94 97 LYS A N 1
ATOM 760 C CA . LYS A 1 97 ? 18.384 -13.778 5.702 1.00 96.94 97 LYS A CA 1
ATOM 761 C C . LYS A 1 97 ? 17.712 -13.630 4.341 1.00 96.94 97 LYS A C 1
ATOM 763 O O . LYS A 1 97 ? 18.179 -14.259 3.390 1.00 96.94 97 LYS A O 1
ATOM 768 N N . PHE A 1 98 ? 16.696 -12.775 4.248 1.00 96.88 98 PHE A N 1
ATOM 769 C CA . PHE A 1 98 ? 16.038 -12.451 2.982 1.00 96.88 98 PHE A CA 1
ATOM 770 C C . PHE A 1 98 ? 17.053 -11.902 1.966 1.00 96.88 98 PHE A C 1
ATOM 772 O O . PHE A 1 98 ? 17.139 -12.391 0.841 1.00 96.88 98 PHE A O 1
ATOM 779 N N . GLY A 1 99 ? 17.913 -10.981 2.415 1.00 96.31 99 GLY A N 1
ATOM 780 C CA . GLY A 1 99 ? 19.025 -10.406 1.660 1.00 96.31 99 GLY A CA 1
ATOM 781 C C . GLY A 1 99 ? 19.926 -11.452 1.002 1.00 96.31 99 GLY A C 1
ATOM 782 O O . GLY A 1 99 ? 20.228 -11.375 -0.187 1.00 96.31 99 GLY A O 1
ATOM 783 N N . ARG A 1 100 ? 20.333 -12.476 1.758 1.00 96.38 100 ARG A N 1
ATOM 784 C CA . ARG A 1 100 ? 21.155 -13.575 1.229 1.00 96.38 100 ARG A CA 1
ATOM 785 C C . ARG A 1 100 ? 20.388 -14.482 0.274 1.00 96.38 100 ARG A C 1
ATOM 787 O O . ARG A 1 100 ? 20.938 -14.872 -0.752 1.00 96.38 100 ARG A O 1
ATOM 794 N N . GLN A 1 101 ? 19.149 -14.834 0.612 1.00 96.62 101 GLN A N 1
ATOM 795 C CA . GLN A 1 101 ? 18.332 -15.747 -0.193 1.00 96.62 101 GLN A CA 1
ATOM 796 C C . GLN A 1 101 ? 17.971 -15.146 -1.555 1.00 96.62 101 GLN A C 1
ATOM 798 O O . GLN A 1 101 ? 17.951 -15.861 -2.556 1.00 96.62 101 GLN A O 1
ATOM 803 N N . HIS A 1 102 ? 17.763 -13.830 -1.607 1.00 96.75 102 HIS A N 1
ATOM 804 C CA . HIS A 1 102 ? 17.291 -13.128 -2.796 1.00 96.75 102 HIS A CA 1
ATOM 805 C C . HIS A 1 102 ? 18.335 -12.214 -3.444 1.00 96.75 102 HIS A C 1
ATOM 807 O O . HIS A 1 102 ? 17.977 -11.399 -4.290 1.00 96.75 102 HIS A O 1
ATOM 813 N N . ALA A 1 103 ? 19.626 -12.382 -3.137 1.00 93.69 103 ALA A N 1
ATOM 814 C CA . ALA A 1 103 ? 20.712 -11.550 -3.677 1.00 93.69 103 ALA A CA 1
ATOM 815 C C . ALA A 1 103 ? 20.737 -11.473 -5.218 1.00 93.69 103 ALA A C 1
ATOM 817 O O . ALA A 1 103 ? 21.108 -10.447 -5.779 1.00 93.69 103 ALA A O 1
ATOM 818 N N . ASN A 1 104 ? 20.308 -12.545 -5.893 1.00 94.56 104 ASN A N 1
ATOM 819 C CA . ASN A 1 104 ? 20.243 -12.633 -7.356 1.00 94.56 104 ASN A CA 1
ATOM 820 C C . ASN A 1 104 ? 18.817 -12.467 -7.914 1.00 94.56 104 ASN A C 1
ATOM 822 O O . ASN A 1 104 ? 18.593 -12.698 -9.101 1.00 94.56 104 ASN A O 1
ATOM 826 N N . THR A 1 105 ? 17.836 -12.127 -7.072 1.00 96.38 105 THR A N 1
ATOM 827 C CA . THR A 1 105 ? 16.445 -11.965 -7.511 1.00 96.38 105 THR A CA 1
ATOM 828 C C . THR A 1 105 ? 16.285 -10.646 -8.256 1.00 96.38 105 THR A C 1
ATOM 830 O O . THR A 1 105 ? 16.659 -9.581 -7.767 1.00 96.38 105 THR A O 1
ATOM 833 N N . ARG A 1 106 ? 15.687 -10.712 -9.445 1.00 96.00 106 ARG A N 1
ATOM 834 C CA . ARG A 1 106 ? 15.382 -9.553 -10.286 1.00 96.00 106 ARG A CA 1
ATOM 835 C C . ARG A 1 106 ? 13.992 -9.018 -9.960 1.00 96.00 106 ARG A C 1
ATOM 837 O O . ARG A 1 106 ? 13.014 -9.311 -10.641 1.00 96.00 106 ARG A O 1
ATOM 844 N N . PHE A 1 107 ? 13.890 -8.240 -8.883 1.00 97.44 107 PHE A N 1
ATOM 845 C 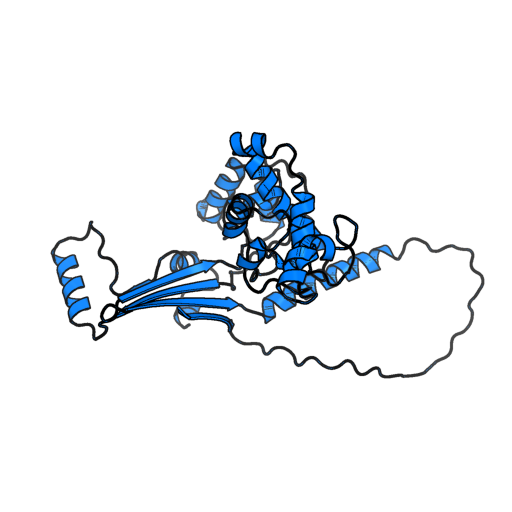CA . PHE A 1 107 ? 12.613 -7.640 -8.470 1.00 97.44 107 PHE A CA 1
ATOM 846 C C . PHE A 1 107 ? 12.032 -6.686 -9.522 1.00 97.44 107 PHE A C 1
ATOM 848 O O . PHE A 1 107 ? 10.824 -6.469 -9.566 1.00 97.44 107 PHE A O 1
ATOM 855 N N . ASP A 1 108 ? 12.867 -6.148 -10.411 1.00 97.25 108 ASP A N 1
ATOM 856 C CA . ASP A 1 108 ? 12.427 -5.319 -11.528 1.00 97.25 108 ASP A CA 1
ATOM 857 C C . ASP A 1 108 ? 11.609 -6.131 -12.535 1.00 97.25 108 ASP A C 1
ATOM 859 O O . ASP A 1 108 ? 10.596 -5.636 -13.029 1.00 97.25 108 ASP A O 1
ATOM 863 N N . GLU A 1 109 ? 11.987 -7.391 -12.764 1.00 97.62 109 GLU A N 1
ATOM 864 C CA . GLU A 1 109 ? 11.256 -8.311 -13.634 1.00 97.62 109 GLU A CA 1
ATOM 865 C C . GLU A 1 109 ? 9.909 -8.718 -13.023 1.00 97.62 109 GLU A C 1
ATOM 867 O O . GLU A 1 109 ? 8.902 -8.793 -13.735 1.00 97.62 109 GLU A O 1
ATOM 872 N N . LEU A 1 110 ? 9.853 -8.897 -11.698 1.00 97.94 110 LEU A N 1
ATOM 873 C CA . LEU A 1 110 ? 8.598 -9.120 -10.977 1.00 97.94 110 LEU A CA 1
ATOM 874 C C . LEU A 1 110 ? 7.656 -7.919 -11.128 1.00 97.94 110 LEU A C 1
ATOM 876 O O . LEU A 1 110 ? 6.504 -8.080 -11.522 1.00 97.94 110 LEU A O 1
ATOM 880 N N . ILE A 1 111 ? 8.143 -6.702 -10.870 1.00 98.25 111 ILE A N 1
ATOM 881 C CA . ILE A 1 111 ? 7.323 -5.484 -10.964 1.00 98.25 111 ILE A CA 1
ATOM 882 C C . ILE A 1 111 ? 6.857 -5.239 -12.405 1.00 98.25 111 ILE A C 1
ATOM 884 O O . ILE A 1 111 ? 5.702 -4.873 -12.631 1.00 98.25 111 ILE A O 1
ATOM 888 N N . ASN A 1 112 ? 7.717 -5.495 -13.391 1.00 97.69 112 ASN A N 1
ATOM 889 C CA . ASN A 1 112 ? 7.339 -5.478 -14.802 1.00 97.69 112 ASN A CA 1
ATOM 890 C C . ASN A 1 112 ? 6.235 -6.506 -15.105 1.00 97.69 112 ASN A C 1
ATOM 892 O O . ASN A 1 112 ? 5.288 -6.176 -15.813 1.00 97.69 112 ASN A O 1
ATOM 896 N N . SER A 1 113 ? 6.296 -7.705 -14.519 1.00 97.69 113 SER A N 1
ATOM 897 C CA . SER A 1 113 ? 5.252 -8.730 -14.675 1.00 97.69 113 SER A CA 1
ATOM 898 C C . SER A 1 113 ? 3.914 -8.296 -14.060 1.00 97.69 113 SER A C 1
ATOM 900 O O . SER A 1 113 ? 2.859 -8.568 -14.636 1.00 97.69 113 SER A O 1
ATOM 902 N N . ILE A 1 114 ? 3.936 -7.555 -12.942 1.00 98.00 114 ILE A N 1
ATOM 903 C CA . ILE A 1 114 ? 2.732 -6.932 -12.358 1.00 98.00 114 ILE A CA 1
ATOM 904 C C . ILE A 1 114 ? 2.144 -5.899 -13.332 1.00 98.00 114 ILE A C 1
ATOM 906 O O . ILE A 1 114 ? 0.930 -5.853 -13.517 1.00 98.00 114 ILE A O 1
ATOM 910 N N . ALA A 1 115 ? 2.977 -5.083 -13.984 1.00 97.50 115 ALA A N 1
ATOM 911 C CA . ALA A 1 115 ? 2.508 -4.130 -14.993 1.00 97.50 115 ALA A CA 1
ATOM 912 C C . ALA A 1 115 ? 1.942 -4.840 -16.241 1.00 97.50 115 ALA A C 1
ATOM 914 O O . ALA A 1 115 ? 0.875 -4.469 -16.741 1.00 97.50 115 ALA A O 1
ATOM 915 N N . ASP A 1 116 ? 2.610 -5.897 -16.710 1.00 96.69 116 ASP A N 1
ATOM 916 C CA . ASP A 1 116 ? 2.210 -6.685 -17.882 1.00 96.69 116 ASP A CA 1
ATOM 917 C C . ASP A 1 116 ? 0.864 -7.397 -17.698 1.00 96.69 116 ASP A C 1
ATOM 919 O O . ASP A 1 116 ? 0.137 -7.577 -18.677 1.00 96.69 116 ASP A O 1
ATOM 923 N N . TRP A 1 117 ? 0.495 -7.746 -16.459 1.00 97.38 117 TRP A N 1
ATOM 924 C CA . TRP A 1 117 ? -0.832 -8.274 -16.119 1.00 97.38 117 TRP A CA 1
ATOM 925 C C . TRP A 1 117 ? -1.974 -7.364 -16.605 1.00 97.38 117 TRP A C 1
ATOM 927 O O . TRP A 1 117 ? -3.018 -7.835 -17.065 1.00 97.38 117 TRP A O 1
ATOM 937 N N . MET A 1 118 ? -1.768 -6.048 -16.509 1.00 96.88 118 MET A N 1
ATOM 938 C CA . MET A 1 118 ? -2.773 -5.028 -16.815 1.00 96.88 118 MET A CA 1
ATOM 939 C C . MET A 1 118 ? -2.612 -4.411 -18.203 1.00 96.88 118 MET A C 1
ATOM 941 O O . MET A 1 118 ? -3.591 -3.915 -18.759 1.00 96.88 118 MET A O 1
ATOM 945 N N . SER A 1 119 ? -1.386 -4.404 -18.727 1.00 94.50 119 SER A N 1
ATOM 946 C CA . SER A 1 119 ? -1.027 -3.815 -20.018 1.00 94.50 119 SER A CA 1
ATOM 947 C C . SER A 1 119 ? -1.846 -4.425 -21.155 1.00 94.50 119 SER A C 1
ATOM 949 O O . SER A 1 119 ? -2.088 -5.628 -21.179 1.00 94.50 119 SER A O 1
ATOM 951 N N . ASP A 1 120 ? -2.230 -3.624 -22.144 1.00 93.12 120 ASP A N 1
ATOM 952 C CA . ASP A 1 120 ? -2.871 -4.085 -23.381 1.00 93.12 120 ASP A CA 1
ATOM 953 C C . ASP A 1 120 ? -1.853 -4.541 -24.444 1.00 93.12 120 ASP A C 1
ATOM 955 O O . ASP A 1 120 ? -2.185 -5.310 -25.346 1.00 93.12 120 ASP A O 1
ATOM 959 N N . LYS A 1 121 ? -0.580 -4.152 -24.307 1.00 92.88 121 LYS A N 1
ATOM 960 C CA . LYS A 1 121 ? 0.495 -4.465 -25.262 1.00 92.88 121 LYS A CA 1
ATOM 961 C C . LYS A 1 121 ? 0.832 -5.947 -25.270 1.00 92.88 121 LYS A C 1
ATOM 963 O O . LYS A 1 121 ? 1.045 -6.513 -24.210 1.00 92.88 121 LYS A O 1
ATOM 968 N N . ALA A 1 122 ? 0.966 -6.570 -26.440 1.00 91.88 122 ALA A N 1
ATOM 969 C CA . ALA A 1 122 ? 1.349 -7.986 -26.538 1.00 91.88 122 ALA A CA 1
ATOM 970 C C . ALA A 1 122 ? 2.777 -8.276 -26.026 1.00 91.88 122 ALA A C 1
ATOM 972 O O . ALA A 1 122 ? 3.064 -9.370 -25.548 1.00 91.88 122 ALA A O 1
ATOM 973 N N . THR A 1 123 ? 3.673 -7.293 -26.109 1.00 95.06 123 THR A N 1
ATOM 974 C CA . THR A 1 123 ? 5.064 -7.418 -25.661 1.00 95.06 123 THR A CA 1
ATOM 975 C C . THR A 1 123 ? 5.186 -7.220 -24.157 1.00 95.06 123 THR A C 1
ATOM 977 O O . THR A 1 123 ? 4.665 -6.231 -23.635 1.00 95.06 123 THR A O 1
ATOM 980 N N . SER A 1 124 ? 5.935 -8.099 -23.493 1.00 95.44 124 SER A N 1
ATOM 981 C CA . SER A 1 124 ? 6.295 -7.944 -22.083 1.00 95.44 124 SER A CA 1
ATOM 982 C C . SER A 1 124 ? 7.309 -6.817 -21.884 1.00 95.44 124 SER A C 1
ATOM 984 O O . SER A 1 124 ? 8.217 -6.633 -22.700 1.00 95.44 124 SER A O 1
ATOM 986 N N . ALA A 1 125 ? 7.206 -6.103 -20.763 1.00 94.12 125 ALA A N 1
ATOM 987 C CA . ALA A 1 125 ? 8.240 -5.176 -20.306 1.00 94.12 125 ALA A CA 1
ATOM 988 C C . ALA A 1 125 ? 9.580 -5.876 -19.983 1.00 94.12 125 ALA A C 1
ATOM 990 O O . ALA A 1 125 ? 10.623 -5.222 -19.994 1.00 94.12 125 ALA A O 1
ATOM 991 N N . ASN A 1 126 ? 9.567 -7.196 -19.769 1.00 95.25 126 ASN A N 1
ATOM 992 C CA . ASN A 1 126 ? 10.759 -8.042 -19.643 1.00 95.25 126 ASN A CA 1
ATOM 993 C C . ASN A 1 126 ? 11.272 -8.575 -20.994 1.00 95.25 126 ASN A C 1
ATOM 995 O O . ASN A 1 126 ? 12.285 -9.269 -21.040 1.00 95.25 126 ASN A O 1
ATOM 999 N N . GLY A 1 127 ? 10.602 -8.235 -22.099 1.00 94.06 127 GLY A N 1
ATOM 1000 C CA . GLY A 1 127 ? 10.906 -8.721 -23.442 1.00 94.06 127 GLY A CA 1
ATOM 1001 C C . GLY A 1 127 ? 10.120 -9.979 -23.830 1.00 94.06 127 GLY A C 1
ATOM 1002 O O . GLY A 1 127 ? 9.667 -10.751 -22.992 1.00 94.06 127 GLY A O 1
ATOM 1003 N N . GLY A 1 128 ? 9.951 -10.185 -25.139 1.00 94.31 128 GLY A N 1
ATOM 1004 C CA . GLY A 1 128 ? 9.171 -11.303 -25.680 1.00 94.31 128 GLY A CA 1
ATOM 1005 C C . GLY A 1 128 ? 7.651 -11.116 -25.568 1.00 94.31 128 GLY A C 1
ATOM 1006 O O . GLY A 1 128 ? 7.158 -10.014 -25.319 1.00 94.31 128 GLY A O 1
ATOM 1007 N N . ASP A 1 129 ? 6.905 -12.198 -25.801 1.00 93.69 129 ASP A N 1
ATOM 1008 C CA . ASP A 1 129 ? 5.442 -12.229 -25.666 1.00 93.69 129 ASP A CA 1
ATOM 1009 C C . ASP A 1 129 ? 5.053 -12.425 -24.194 1.00 93.69 129 ASP A C 1
ATOM 1011 O O . ASP A 1 129 ? 5.452 -13.407 -23.563 1.00 93.69 129 ASP A O 1
ATOM 1015 N N . LYS A 1 130 ? 4.232 -11.521 -23.647 1.00 93.06 130 LYS A N 1
ATOM 1016 C CA . LYS A 1 130 ? 3.778 -11.608 -22.251 1.00 93.06 130 LYS A CA 1
ATOM 1017 C C . LYS A 1 130 ? 2.914 -12.839 -21.965 1.00 93.06 130 LYS A C 1
ATOM 1019 O O . LYS A 1 130 ? 2.854 -13.282 -20.823 1.00 93.06 130 LYS A O 1
ATOM 1024 N N . ARG A 1 131 ? 2.241 -13.406 -22.975 1.00 93.12 131 ARG A N 1
ATOM 1025 C CA . ARG A 1 131 ? 1.393 -14.603 -22.827 1.00 93.12 131 ARG A CA 1
ATOM 1026 C C . ARG A 1 131 ? 2.209 -15.867 -22.598 1.00 93.12 131 ARG A C 1
ATOM 1028 O O . ARG A 1 131 ? 1.678 -16.828 -22.046 1.00 93.12 131 ARG A O 1
ATOM 1035 N N . ALA A 1 132 ? 3.486 -15.876 -22.989 1.00 93.25 132 ALA A N 1
ATOM 1036 C CA . ALA A 1 132 ? 4.346 -17.051 -22.869 1.00 93.25 132 ALA A CA 1
ATOM 1037 C C . ALA A 1 132 ? 4.430 -17.553 -21.416 1.00 93.25 132 ALA A C 1
ATOM 1039 O O . ALA A 1 132 ? 4.337 -18.758 -21.169 1.00 93.25 132 ALA A O 1
ATOM 1040 N N . ALA A 1 133 ? 4.497 -16.625 -20.456 1.00 91.94 133 ALA A N 1
ATOM 1041 C CA . ALA A 1 133 ? 4.542 -16.924 -19.026 1.00 91.94 133 ALA A CA 1
ATOM 1042 C C . ALA A 1 133 ? 3.232 -17.516 -18.462 1.00 91.94 133 ALA A C 1
ATOM 1044 O O . ALA A 1 133 ? 3.240 -18.077 -17.372 1.00 91.94 133 ALA A O 1
ATOM 1045 N N . TYR A 1 134 ? 2.124 -17.433 -19.207 1.00 94.12 134 TYR A N 1
ATOM 1046 C CA . TYR A 1 134 ? 0.806 -17.952 -18.818 1.00 94.12 134 TYR A CA 1
ATOM 1047 C C . TYR A 1 134 ? 0.347 -19.127 -19.689 1.00 94.12 134 TYR A C 1
ATOM 1049 O O . TYR A 1 134 ? -0.823 -19.501 -19.649 1.00 94.12 134 TYR A O 1
ATOM 1057 N N . SER A 1 135 ? 1.241 -19.704 -20.496 1.00 92.19 135 SER A N 1
ATOM 1058 C CA . SER A 1 135 ? 0.911 -20.777 -21.445 1.00 92.19 135 SER A CA 1
ATOM 1059 C C . SER A 1 135 ? 0.164 -21.946 -20.790 1.00 92.19 135 SER A C 1
ATOM 1061 O O . SER A 1 135 ? -0.880 -22.347 -21.298 1.00 92.19 135 SER A O 1
ATOM 1063 N N . THR A 1 136 ? 0.624 -22.418 -19.627 1.00 90.56 136 THR A N 1
ATOM 1064 C CA . THR A 1 136 ? -0.044 -23.481 -18.856 1.00 90.56 136 THR A CA 1
ATOM 1065 C C . THR A 1 136 ? -1.450 -23.080 -18.406 1.00 90.56 136 THR A C 1
ATOM 1067 O O . THR A 1 136 ? -2.403 -23.812 -18.653 1.00 90.56 136 THR A O 1
ATOM 1070 N N . LEU A 1 137 ? -1.611 -21.891 -17.813 1.00 90.56 137 LEU A N 1
ATOM 1071 C CA . LEU A 1 137 ? -2.916 -21.405 -17.342 1.00 90.56 137 LEU A CA 1
ATOM 1072 C C . LEU A 1 137 ? -3.909 -21.229 -18.496 1.00 90.56 137 LEU A C 1
ATOM 1074 O O . LEU A 1 137 ? -5.078 -21.587 -18.376 1.00 90.56 137 LEU A O 1
ATOM 1078 N N . ASN A 1 138 ? -3.442 -20.716 -19.633 1.00 93.06 138 ASN A N 1
ATOM 1079 C CA . ASN A 1 138 ? -4.257 -20.571 -20.837 1.00 93.06 138 ASN A CA 1
ATOM 1080 C C . ASN A 1 138 ? -4.655 -21.930 -21.431 1.00 93.06 138 ASN A C 1
ATOM 1082 O O . ASN A 1 138 ? -5.781 -22.098 -21.905 1.00 93.06 138 ASN A O 1
ATOM 1086 N N . GLN A 1 139 ? -3.759 -22.918 -21.377 1.00 91.81 139 GLN A N 1
ATOM 1087 C CA . GLN A 1 139 ? -4.059 -24.280 -21.807 1.00 91.81 139 GLN A CA 1
ATOM 1088 C C . GLN A 1 139 ? -5.133 -24.925 -20.918 1.00 91.81 139 GLN A C 1
ATOM 1090 O O . GLN A 1 139 ? -6.091 -25.496 -21.439 1.00 91.81 139 GLN A O 1
ATOM 1095 N N . GLU A 1 140 ? -5.004 -24.807 -19.595 1.00 90.56 140 GLU A N 1
ATOM 1096 C CA . GLU A 1 140 ? -5.969 -25.341 -18.624 1.00 90.56 140 GLU A CA 1
ATOM 1097 C C . GLU A 1 140 ? -7.337 -24.661 -18.731 1.00 90.56 140 GLU A C 1
ATOM 1099 O O . GLU A 1 140 ? -8.370 -25.330 -18.712 1.00 90.56 140 GLU A O 1
ATOM 1104 N N . ALA A 1 141 ? -7.352 -23.339 -18.916 1.00 87.88 141 ALA A N 1
ATOM 1105 C CA . ALA A 1 141 ? -8.573 -22.562 -19.109 1.00 87.88 141 ALA A CA 1
ATOM 1106 C C . ALA A 1 141 ? -9.198 -22.729 -20.509 1.00 87.88 141 ALA A C 1
ATOM 1108 O O . ALA A 1 141 ? -10.261 -22.165 -20.768 1.00 87.88 141 ALA A O 1
ATOM 1109 N N . GLN A 1 142 ? -8.555 -23.479 -21.414 1.00 86.69 142 GLN A N 1
ATOM 1110 C CA . GLN A 1 142 ? -8.962 -23.647 -22.813 1.00 86.69 142 GLN A CA 1
ATOM 1111 C C . GLN A 1 142 ? -9.196 -22.307 -23.540 1.00 86.69 142 GLN A C 1
ATOM 1113 O O . GLN A 1 142 ? -10.167 -22.146 -24.281 1.00 86.69 142 GLN A O 1
ATOM 1118 N N . GLY A 1 143 ? -8.308 -21.327 -23.335 1.00 85.69 143 GLY A N 1
ATOM 1119 C CA . GLY A 1 143 ? -8.384 -20.028 -24.009 1.00 85.69 143 GLY A CA 1
ATOM 1120 C C . GLY A 1 143 ? -7.263 -19.058 -23.631 1.00 85.69 143 GLY A C 1
ATOM 1121 O O . GLY A 1 143 ? -6.549 -19.257 -22.656 1.00 85.69 143 GLY A O 1
ATOM 1122 N N . GLU A 1 144 ? -7.119 -17.973 -24.395 1.00 84.62 144 GLU A N 1
ATOM 1123 C CA . GLU A 1 144 ? -6.129 -16.910 -24.145 1.00 84.62 144 GLU A CA 1
ATOM 1124 C C . GLU A 1 144 ? -6.647 -15.873 -23.133 1.00 84.62 144 GLU A C 1
ATOM 1126 O O . GLU A 1 144 ? -6.763 -14.682 -23.429 1.00 84.62 144 GLU A O 1
ATOM 1131 N N . TYR A 1 145 ? -7.009 -16.334 -21.936 1.00 86.88 145 TYR A N 1
ATOM 1132 C CA . TYR A 1 145 ? -7.568 -15.476 -20.887 1.00 86.88 145 TYR A CA 1
ATOM 1133 C C . TYR A 1 145 ? -6.504 -14.691 -20.105 1.00 86.88 145 TYR A C 1
ATOM 1135 O O . TYR A 1 145 ? -6.833 -13.670 -19.497 1.00 86.88 145 TYR A O 1
ATOM 1143 N N . TYR A 1 146 ? -5.249 -15.150 -20.117 1.00 92.62 146 TYR A N 1
ATOM 1144 C CA . TYR A 1 146 ? -4.144 -14.578 -19.353 1.00 92.62 146 TYR A CA 1
ATOM 1145 C C . TYR A 1 146 ? -2.998 -14.037 -20.239 1.00 92.62 146 TYR A C 1
ATOM 1147 O O . TYR A 1 146 ? -2.625 -14.675 -21.231 1.00 92.62 146 TYR A O 1
ATOM 1155 N N . PRO A 1 147 ? -2.389 -12.894 -19.859 1.00 94.69 147 PRO A N 1
ATOM 1156 C CA . PRO A 1 147 ? -2.859 -12.004 -18.797 1.00 94.69 147 PRO A CA 1
ATOM 1157 C C . PRO A 1 147 ? -4.187 -11.327 -19.192 1.00 94.69 147 PRO A C 1
ATOM 1159 O O . PRO A 1 147 ? -4.481 -11.189 -20.382 1.00 94.69 147 PRO A O 1
ATOM 1162 N N . PRO A 1 148 ? -5.004 -10.896 -18.216 1.00 94.69 148 PRO A N 1
ATOM 1163 C CA . PRO A 1 148 ? -6.356 -10.413 -18.483 1.00 94.69 148 PRO A CA 1
ATOM 1164 C C . PRO A 1 148 ? -6.401 -9.014 -19.118 1.00 94.69 148 PRO A C 1
ATOM 1166 O O . PRO A 1 148 ? -7.482 -8.573 -19.510 1.00 94.69 148 PRO A O 1
ATOM 1169 N N . ASN A 1 149 ? -5.265 -8.309 -19.216 1.00 95.50 149 ASN A N 1
ATOM 1170 C CA . ASN A 1 149 ? -5.127 -6.995 -19.865 1.00 95.50 149 ASN A CA 1
ATOM 1171 C C . ASN A 1 149 ? -6.102 -5.951 -19.303 1.00 95.50 149 ASN A C 1
ATOM 1173 O O . ASN A 1 149 ? -6.723 -5.169 -20.025 1.00 95.50 149 ASN A O 1
ATOM 1177 N N . ARG A 1 150 ? -6.286 -5.991 -17.984 1.00 95.38 150 ARG A N 1
ATOM 1178 C CA . ARG A 1 150 ? -7.128 -5.069 -17.222 1.00 95.38 150 ARG A CA 1
ATOM 1179 C C . ARG A 1 150 ? -6.538 -4.854 -15.841 1.00 95.38 150 ARG A C 1
ATOM 1181 O O . ARG A 1 150 ? -5.802 -5.699 -15.343 1.00 95.38 150 ARG A O 1
ATOM 1188 N N . SER A 1 151 ? -6.948 -3.770 -15.195 1.00 95.81 151 SER A N 1
ATOM 1189 C CA . SER A 1 151 ? -6.649 -3.520 -13.786 1.00 95.81 151 SER A CA 1
ATOM 1190 C C . SER A 1 151 ? -7.026 -4.701 -12.885 1.00 95.81 151 SER A C 1
ATOM 1192 O O . SER A 1 151 ? -7.974 -5.458 -13.160 1.00 95.81 151 SER A O 1
ATOM 1194 N N . PHE A 1 152 ? -6.291 -4.816 -11.783 1.00 96.62 152 PHE A N 1
ATOM 1195 C CA . PHE A 1 152 ? -6.582 -5.753 -10.711 1.00 96.62 152 PHE A CA 1
ATOM 1196 C C . PHE A 1 152 ? -7.970 -5.471 -10.123 1.00 96.62 152 PHE A C 1
ATOM 1198 O O . PHE A 1 152 ? -8.335 -4.326 -9.851 1.00 96.62 152 PHE A O 1
ATOM 1205 N N . ARG A 1 153 ? -8.752 -6.535 -9.935 1.00 93.44 153 ARG A N 1
ATOM 1206 C CA . ARG A 1 153 ? -10.063 -6.536 -9.263 1.00 93.44 153 ARG A CA 1
ATOM 1207 C C . ARG A 1 153 ? -9.969 -7.032 -7.824 1.00 93.44 153 ARG A C 1
ATOM 1209 O O . ARG A 1 153 ? -10.893 -6.820 -7.046 1.00 93.44 153 ARG A O 1
ATOM 1216 N N . SER A 1 154 ? -8.872 -7.699 -7.487 1.00 92.75 154 SER A N 1
ATOM 1217 C CA . SER A 1 154 ? -8.551 -8.205 -6.158 1.00 92.75 154 SER A CA 1
ATOM 1218 C C . SER A 1 154 ? -7.037 -8.187 -5.983 1.00 92.75 154 SER A C 1
ATOM 1220 O O . SER A 1 154 ? -6.314 -8.456 -6.938 1.00 92.75 154 SER A O 1
ATOM 1222 N N . LEU A 1 155 ? -6.548 -7.932 -4.767 1.00 94.25 155 LEU A N 1
ATOM 1223 C CA . LEU A 1 155 ? -5.122 -8.102 -4.473 1.00 94.25 155 LEU A CA 1
ATOM 1224 C C . LEU A 1 155 ? -4.674 -9.559 -4.629 1.00 94.25 155 LEU A C 1
ATOM 1226 O O . LEU A 1 155 ? -3.552 -9.790 -5.057 1.00 94.25 155 LEU A O 1
ATOM 1230 N N . ALA A 1 156 ? -5.557 -10.535 -4.388 1.00 94.62 156 ALA A N 1
ATOM 1231 C CA . ALA A 1 156 ? -5.232 -11.955 -4.535 1.00 94.62 156 ALA A CA 1
ATOM 1232 C C . ALA A 1 156 ? -4.874 -12.346 -5.980 1.00 94.62 156 ALA A C 1
ATOM 1234 O O . ALA A 1 156 ? -4.221 -13.361 -6.199 1.00 94.62 156 ALA A O 1
ATOM 1235 N N . GLU A 1 157 ? -5.257 -11.538 -6.976 1.00 96.44 157 GLU A N 1
ATOM 1236 C CA . GLU A 1 157 ? -4.827 -11.755 -8.361 1.00 96.44 157 GLU A CA 1
ATOM 1237 C C . GLU A 1 157 ? -3.300 -11.622 -8.530 1.00 96.44 157 GLU A C 1
ATOM 1239 O O . GLU A 1 157 ? -2.758 -12.170 -9.484 1.00 96.44 157 GLU A O 1
ATOM 1244 N N . LEU A 1 158 ? -2.589 -10.976 -7.593 1.00 97.19 158 LEU A N 1
ATOM 1245 C CA . LEU A 1 158 ? -1.123 -10.940 -7.585 1.00 97.19 158 LEU A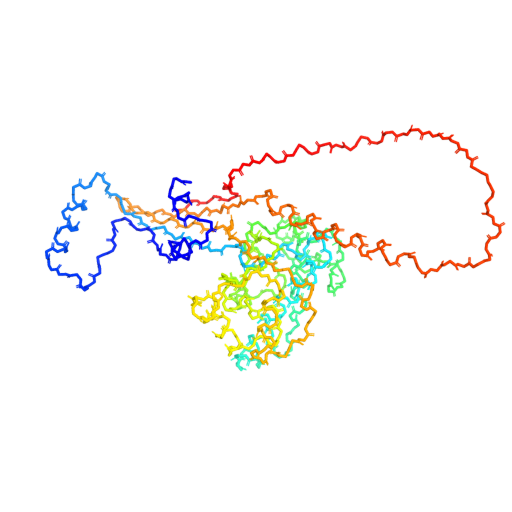 CA 1
ATOM 1246 C C . LEU A 1 158 ? -0.495 -12.340 -7.545 1.00 97.19 158 LEU A C 1
ATOM 1248 O O . LEU A 1 158 ? 0.564 -12.517 -8.134 1.00 97.19 158 LEU A O 1
ATOM 1252 N N . HIS A 1 159 ? -1.142 -13.342 -6.933 1.00 96.62 159 HIS A N 1
ATOM 1253 C CA . HIS A 1 159 ? -0.628 -14.721 -6.924 1.00 96.62 159 HIS A CA 1
ATOM 1254 C C . HIS A 1 159 ? -0.565 -15.355 -8.323 1.00 96.62 159 HIS A C 1
ATOM 1256 O O . HIS A 1 159 ? 0.162 -16.321 -8.521 1.00 96.62 159 HIS A O 1
ATOM 1262 N N . PHE A 1 160 ? -1.305 -14.823 -9.301 1.00 95.56 160 PHE A N 1
ATOM 1263 C CA . PHE A 1 160 ? -1.228 -15.286 -10.688 1.00 95.56 160 PHE A CA 1
ATOM 1264 C C . PHE A 1 160 ? -0.130 -14.582 -11.490 1.00 95.56 160 PHE A C 1
ATOM 1266 O O . PHE A 1 160 ? 0.115 -14.962 -12.633 1.00 95.56 160 PHE A O 1
ATOM 1273 N N . VAL A 1 161 ? 0.522 -13.558 -10.934 1.00 97.00 161 VAL A N 1
ATOM 1274 C CA . VAL A 1 161 ? 1.590 -12.838 -11.627 1.00 97.00 161 VAL A CA 1
ATOM 1275 C C . VAL A 1 161 ? 2.856 -13.710 -11.667 1.00 97.00 161 VAL A C 1
ATOM 1277 O O . VAL A 1 161 ? 3.313 -14.169 -10.618 1.00 97.00 161 VAL A O 1
ATOM 1280 N N . PRO A 1 162 ? 3.472 -13.920 -12.846 1.00 95.50 162 PRO A N 1
ATOM 1281 C CA . PRO A 1 162 ? 4.711 -14.669 -12.986 1.00 95.50 162 PRO A CA 1
ATOM 1282 C C . PRO A 1 162 ? 5.812 -14.125 -12.076 1.00 95.50 162 PRO A C 1
ATOM 1284 O O . PRO A 1 162 ? 6.059 -12.921 -12.024 1.00 95.50 162 PRO A O 1
ATOM 1287 N N . GLY A 1 163 ? 6.474 -15.031 -11.358 1.00 94.69 163 GLY A N 1
ATOM 1288 C CA . GLY A 1 163 ? 7.523 -14.692 -10.396 1.00 94.69 163 GLY A CA 1
ATOM 1289 C C . GLY A 1 163 ? 7.017 -14.248 -9.020 1.00 94.69 163 GLY A C 1
ATOM 1290 O O . GLY A 1 163 ? 7.842 -14.055 -8.129 1.00 94.69 163 GLY A O 1
ATOM 1291 N N . MET A 1 164 ? 5.702 -14.103 -8.811 1.00 97.50 164 MET A N 1
ATOM 1292 C CA . MET A 1 164 ? 5.151 -13.853 -7.480 1.00 97.50 164 MET A CA 1
ATOM 1293 C C . MET A 1 164 ? 5.212 -15.128 -6.634 1.00 97.50 164 MET A C 1
ATOM 1295 O O . MET A 1 164 ? 4.729 -16.182 -7.042 1.00 97.50 164 MET A O 1
ATOM 1299 N N . THR A 1 165 ? 5.790 -15.021 -5.442 1.00 97.12 165 THR A N 1
ATOM 1300 C CA . THR A 1 165 ? 5.768 -16.062 -4.406 1.00 97.12 165 THR A CA 1
ATOM 1301 C C . THR A 1 165 ? 4.905 -15.594 -3.239 1.00 97.12 165 THR A C 1
ATOM 1303 O O . THR A 1 165 ? 4.652 -14.396 -3.107 1.00 97.12 165 THR A O 1
ATOM 1306 N N . ASP A 1 166 ? 4.491 -16.507 -2.358 1.00 96.81 166 ASP A N 1
ATOM 1307 C CA . ASP A 1 166 ? 3.735 -16.130 -1.153 1.00 96.81 166 ASP A CA 1
ATOM 1308 C C . ASP A 1 166 ? 4.539 -15.177 -0.253 1.00 96.81 166 ASP A C 1
ATOM 1310 O O . ASP A 1 166 ? 3.998 -14.207 0.266 1.00 96.81 166 ASP A O 1
ATOM 1314 N N . GLU A 1 167 ? 5.860 -15.366 -0.163 1.00 96.44 167 GLU A N 1
ATOM 1315 C CA . GLU A 1 167 ? 6.751 -14.460 0.570 1.00 96.44 167 GLU A CA 1
ATOM 1316 C C . GLU A 1 167 ? 6.763 -13.045 -0.032 1.00 96.44 167 GLU A C 1
ATOM 1318 O O . GLU A 1 167 ? 6.672 -12.054 0.695 1.00 96.44 167 GLU A O 1
ATOM 1323 N N . PHE A 1 168 ? 6.839 -12.921 -1.362 1.00 97.62 168 PHE A N 1
ATOM 1324 C CA . PHE A 1 168 ? 6.798 -11.614 -2.027 1.00 97.62 168 PHE A CA 1
ATOM 1325 C C . PHE A 1 168 ? 5.416 -10.972 -1.929 1.00 97.62 168 PHE A C 1
ATOM 1327 O O . PHE A 1 168 ? 5.313 -9.757 -1.742 1.00 97.62 168 PHE A O 1
ATOM 1334 N N . TYR A 1 169 ? 4.362 -11.781 -2.009 1.00 97.62 169 TYR A N 1
ATOM 1335 C CA . TYR A 1 169 ? 2.997 -11.329 -1.809 1.00 97.62 169 TYR A CA 1
ATOM 1336 C C . TYR A 1 169 ? 2.813 -10.756 -0.403 1.00 97.62 169 TYR A C 1
ATOM 1338 O O . TYR A 1 169 ? 2.345 -9.627 -0.279 1.00 97.62 169 TYR A O 1
ATOM 1346 N N . ASP A 1 170 ? 3.251 -11.458 0.642 1.00 95.75 170 ASP A N 1
ATOM 1347 C CA . ASP A 1 170 ? 3.133 -11.008 2.033 1.00 95.75 170 ASP A CA 1
ATOM 1348 C C . ASP A 1 170 ? 3.916 -9.712 2.295 1.00 95.75 170 ASP A C 1
ATOM 1350 O O . ASP A 1 170 ? 3.464 -8.833 3.039 1.00 95.75 170 ASP A O 1
ATOM 1354 N N . ILE A 1 171 ? 5.068 -9.544 1.636 1.00 95.38 171 ILE A N 1
ATOM 1355 C CA . ILE A 1 171 ? 5.834 -8.292 1.664 1.00 95.38 171 ILE A CA 1
ATOM 1356 C C . ILE A 1 171 ? 5.038 -7.145 1.021 1.00 95.38 171 ILE A C 1
ATOM 1358 O O . ILE A 1 171 ? 5.042 -6.028 1.540 1.00 95.38 171 ILE A O 1
ATOM 1362 N N . LEU A 1 172 ? 4.336 -7.373 -0.087 1.00 96.38 172 LEU A N 1
ATOM 1363 C CA . LEU A 1 172 ? 3.594 -6.311 -0.770 1.00 96.38 172 LEU A CA 1
ATOM 1364 C C . LEU A 1 172 ? 2.227 -6.027 -0.134 1.00 96.38 172 LEU A C 1
ATOM 1366 O O . LEU A 1 172 ? 1.861 -4.862 0.025 1.00 96.38 172 LEU A O 1
ATOM 1370 N N . ALA A 1 173 ? 1.476 -7.059 0.251 1.00 93.06 173 ALA A N 1
ATOM 1371 C CA . ALA A 1 173 ? 0.042 -7.004 0.542 1.00 93.06 173 ALA A CA 1
ATOM 1372 C C . ALA A 1 173 ? -0.350 -6.016 1.653 1.00 93.06 173 ALA A C 1
ATOM 1374 O O . ALA A 1 173 ? -1.436 -5.439 1.610 1.00 93.06 173 ALA A O 1
ATOM 1375 N N . SER A 1 174 ? 0.524 -5.778 2.634 1.00 89.50 174 SER A N 1
ATOM 1376 C CA . SER A 1 174 ? 0.274 -4.807 3.711 1.00 89.50 174 SER A CA 1
ATOM 1377 C C . SER A 1 174 ? 0.514 -3.347 3.304 1.00 89.50 174 SER A C 1
ATOM 1379 O O . SER A 1 174 ? 0.064 -2.430 3.994 1.00 89.50 174 SER A O 1
ATOM 1381 N N . ARG A 1 175 ? 1.216 -3.120 2.188 1.00 94.06 175 ARG A N 1
ATOM 1382 C CA . ARG A 1 175 ? 1.693 -1.807 1.718 1.00 94.06 175 ARG A CA 1
ATOM 1383 C C . ARG A 1 175 ? 0.938 -1.318 0.480 1.00 94.06 175 ARG A C 1
ATOM 1385 O O . ARG A 1 175 ? 0.931 -0.118 0.200 1.00 94.06 175 ARG A O 1
ATOM 1392 N N . VAL A 1 176 ? 0.299 -2.235 -0.246 1.00 96.06 176 VAL A N 1
ATOM 1393 C CA . VAL A 1 176 ? -0.371 -1.958 -1.518 1.00 96.06 176 VAL A CA 1
ATOM 1394 C C . VAL A 1 176 ? -1.895 -2.033 -1.437 1.00 96.06 176 VAL A C 1
ATOM 1396 O O . VAL A 1 176 ? -2.474 -2.620 -0.527 1.00 96.06 176 VAL A O 1
ATOM 1399 N N . THR A 1 177 ? -2.550 -1.442 -2.429 1.00 95.38 177 THR A N 1
ATOM 1400 C CA . THR A 1 177 ? -3.997 -1.462 -2.636 1.00 95.38 177 THR A CA 1
ATOM 1401 C C . THR A 1 177 ? -4.326 -1.441 -4.128 1.00 95.38 177 THR A C 1
ATOM 1403 O O . THR A 1 177 ? -3.466 -1.166 -4.960 1.00 95.38 177 THR A O 1
ATOM 1406 N N . ILE A 1 178 ? -5.590 -1.683 -4.466 1.00 94.94 178 ILE A N 1
ATOM 1407 C CA . ILE A 1 178 ? -6.172 -1.395 -5.789 1.00 94.94 178 ILE A CA 1
ATOM 1408 C C . ILE A 1 178 ? -7.137 -0.195 -5.747 1.00 94.94 178 ILE A C 1
ATOM 1410 O O . ILE A 1 178 ? -7.800 0.105 -6.740 1.00 94.94 178 ILE A O 1
ATOM 1414 N N . TYR A 1 179 ? -7.244 0.459 -4.583 1.00 92.50 179 TYR A N 1
ATOM 1415 C CA . TYR A 1 179 ? -8.216 1.503 -4.255 1.00 92.50 179 TYR A CA 1
ATOM 1416 C C . TYR A 1 179 ? -7.544 2.783 -3.730 1.00 92.50 179 TYR A C 1
ATOM 1418 O O . TYR A 1 179 ? -8.121 3.510 -2.917 1.00 92.50 179 TYR A O 1
ATOM 1426 N N . GLY A 1 180 ? -6.320 3.078 -4.169 1.00 88.31 180 GLY A N 1
ATOM 1427 C CA . GLY A 1 180 ? -5.563 4.223 -3.665 1.00 88.31 180 GLY A CA 1
ATOM 1428 C C . GLY A 1 180 ? -6.087 5.556 -4.197 1.00 88.31 180 GLY A C 1
ATOM 1429 O O . GLY A 1 180 ? -6.946 5.623 -5.083 1.00 88.31 180 GLY A O 1
ATOM 1430 N N . MET A 1 181 ? -5.575 6.661 -3.650 1.00 86.69 181 MET A N 1
ATOM 1431 C CA . MET A 1 181 ? -5.980 8.014 -4.062 1.00 86.69 181 MET A CA 1
ATOM 1432 C C . MET A 1 181 ? -4.967 8.736 -4.950 1.00 86.69 181 MET A C 1
ATOM 1434 O O . MET A 1 181 ? -5.011 9.965 -5.038 1.00 86.69 181 MET A O 1
ATOM 1438 N N . LYS A 1 182 ? -4.082 7.984 -5.617 1.00 87.00 182 LYS A N 1
ATOM 1439 C CA . LYS A 1 182 ? -3.097 8.509 -6.582 1.00 87.00 182 LYS A CA 1
ATOM 1440 C C . LYS A 1 182 ? -2.131 9.516 -5.954 1.00 87.00 182 LYS A C 1
ATOM 1442 O O . LYS A 1 182 ? -1.794 10.535 -6.544 1.00 87.00 182 LYS A O 1
ATOM 1447 N N . GLY A 1 183 ? -1.761 9.251 -4.707 1.00 87.62 183 GLY A N 1
ATOM 1448 C CA . GLY A 1 183 ? -0.819 10.034 -3.923 1.00 87.62 183 GLY A CA 1
ATOM 1449 C C . GLY A 1 183 ? -0.800 9.544 -2.483 1.00 87.62 183 GLY A C 1
ATOM 1450 O O . GLY A 1 183 ? -1.844 9.181 -1.941 1.00 87.62 183 GLY A O 1
ATOM 1451 N N . ILE A 1 184 ? 0.379 9.530 -1.874 1.00 91.12 184 ILE A N 1
ATOM 1452 C CA . ILE A 1 184 ? 0.562 9.046 -0.503 1.00 91.12 184 ILE A CA 1
ATOM 1453 C C . ILE A 1 184 ? 0.365 10.209 0.461 1.00 91.12 184 ILE A C 1
ATOM 1455 O O . ILE A 1 184 ? 0.900 11.298 0.245 1.00 91.12 184 ILE A O 1
ATOM 1459 N N . ASN A 1 185 ? -0.407 9.987 1.527 1.00 91.25 185 ASN A N 1
ATOM 1460 C CA . ASN A 1 185 ? -0.538 10.970 2.592 1.00 91.25 185 ASN A CA 1
ATOM 1461 C C . ASN A 1 185 ? 0.498 10.722 3.691 1.00 91.25 185 ASN A C 1
ATOM 1463 O O . ASN A 1 185 ? 0.312 9.797 4.486 1.00 91.25 185 ASN A O 1
ATOM 1467 N N . PRO A 1 186 ? 1.555 11.546 3.814 1.00 92.38 186 PRO A N 1
ATOM 1468 C CA . PRO A 1 186 ? 2.583 11.318 4.820 1.00 92.38 186 PRO A CA 1
ATOM 1469 C C . PRO A 1 186 ? 2.095 11.527 6.260 1.00 92.38 186 PRO A C 1
ATOM 1471 O O . PRO A 1 186 ? 2.746 11.064 7.195 1.00 92.38 186 PRO A O 1
ATOM 1474 N N . ASN A 1 187 ? 0.943 12.171 6.464 1.00 90.62 187 ASN A N 1
ATOM 1475 C CA . ASN A 1 187 ? 0.340 12.346 7.785 1.00 90.62 187 ASN A CA 1
ATOM 1476 C C . ASN A 1 187 ? -0.356 11.079 8.306 1.00 90.62 187 ASN A C 1
ATOM 1478 O O . ASN A 1 187 ? -0.631 10.995 9.497 1.00 90.62 187 ASN A O 1
ATOM 1482 N N . ILE A 1 188 ? -0.663 10.111 7.434 1.00 87.75 188 ILE A N 1
ATOM 1483 C CA . ILE A 1 188 ? -1.476 8.931 7.784 1.00 87.75 188 ILE A CA 1
ATOM 1484 C C . ILE A 1 188 ? -0.795 7.623 7.362 1.00 87.75 188 ILE A C 1
ATOM 1486 O O . ILE A 1 188 ? -0.925 6.619 8.060 1.00 87.75 188 ILE A O 1
ATOM 1490 N N . ALA A 1 189 ? -0.007 7.640 6.281 1.00 91.19 189 ALA A N 1
ATOM 1491 C CA . ALA A 1 189 ? 0.690 6.474 5.749 1.00 91.19 189 ALA A CA 1
ATOM 1492 C C . ALA A 1 189 ? 1.448 5.691 6.829 1.00 91.19 189 ALA A C 1
ATOM 1494 O O . ALA A 1 189 ? 2.029 6.265 7.764 1.00 91.19 189 ALA A O 1
ATOM 1495 N N . SER A 1 190 ? 1.453 4.365 6.678 1.00 91.44 190 SER A N 1
ATOM 1496 C CA . SER A 1 190 ? 2.221 3.480 7.547 1.00 91.44 190 SER A CA 1
ATOM 1497 C C . SER A 1 190 ? 3.719 3.749 7.399 1.00 91.44 190 SER A C 1
ATOM 1499 O O . SER A 1 190 ? 4.180 4.285 6.389 1.00 91.44 190 SER A O 1
ATOM 1501 N N . LYS A 1 191 ? 4.495 3.346 8.409 1.00 93.38 191 LYS A N 1
ATOM 1502 C CA . LYS A 1 191 ? 5.960 3.465 8.394 1.00 93.38 191 LYS A CA 1
ATOM 1503 C C . LYS A 1 191 ? 6.554 2.828 7.142 1.00 93.38 191 LYS A C 1
ATOM 1505 O O . LYS A 1 191 ? 7.348 3.455 6.458 1.00 93.38 191 LYS A O 1
ATOM 1510 N N . ASP A 1 192 ? 6.096 1.628 6.810 1.00 91.69 192 ASP A N 1
ATOM 1511 C CA . ASP A 1 192 ? 6.540 0.892 5.631 1.00 91.69 192 ASP A CA 1
ATOM 1512 C C . ASP A 1 192 ? 6.240 1.616 4.312 1.00 91.69 192 ASP A C 1
ATOM 1514 O O . ASP A 1 192 ? 7.081 1.659 3.417 1.00 91.69 192 ASP A O 1
ATOM 1518 N N . VAL A 1 193 ? 5.052 2.215 4.183 1.00 94.50 193 VAL A N 1
ATOM 1519 C CA . VAL A 1 193 ? 4.706 2.981 2.978 1.00 94.50 193 VAL A CA 1
ATOM 1520 C C . VAL A 1 193 ? 5.517 4.275 2.908 1.00 94.50 193 VAL A C 1
ATOM 1522 O O . VAL A 1 193 ? 5.979 4.641 1.831 1.00 94.50 193 VAL A O 1
ATOM 1525 N N . LEU A 1 194 ? 5.768 4.944 4.036 1.00 95.19 194 LEU A N 1
ATOM 1526 C CA . LEU A 1 194 ? 6.662 6.104 4.072 1.00 95.19 194 LEU A CA 1
ATOM 1527 C C . LEU A 1 194 ? 8.087 5.742 3.650 1.00 95.19 194 LEU A C 1
ATOM 1529 O O . LEU A 1 194 ? 8.705 6.503 2.908 1.00 95.19 194 LEU A O 1
ATOM 1533 N N . LYS A 1 195 ? 8.601 4.584 4.085 1.00 93.81 195 LYS A N 1
ATOM 1534 C CA . LYS A 1 195 ? 9.917 4.124 3.644 1.00 93.81 195 LYS A CA 1
ATOM 1535 C C . LYS A 1 195 ? 9.943 3.907 2.132 1.00 93.81 195 LYS A C 1
ATOM 1537 O O . LYS A 1 195 ? 10.907 4.296 1.488 1.00 93.81 195 LYS A O 1
ATOM 1542 N N . SER A 1 196 ? 8.872 3.384 1.532 1.00 94.38 196 SER A N 1
ATOM 1543 C CA . SER A 1 196 ? 8.820 3.160 0.077 1.00 94.38 196 SER A CA 1
ATOM 1544 C C . SER A 1 196 ? 9.003 4.429 -0.771 1.00 94.38 196 SER A C 1
ATOM 1546 O O . SER A 1 196 ? 9.329 4.322 -1.953 1.00 94.38 196 SER A O 1
ATOM 1548 N N . LEU A 1 197 ? 8.820 5.624 -0.191 1.00 94.06 197 LEU A N 1
ATOM 1549 C CA . LEU A 1 197 ? 8.953 6.890 -0.911 1.00 94.06 197 LEU A CA 1
ATOM 1550 C C . LEU A 1 197 ? 10.366 7.100 -1.467 1.00 94.06 197 LEU A C 1
ATOM 1552 O O . LEU A 1 197 ? 10.491 7.589 -2.583 1.00 94.06 197 LEU A O 1
ATOM 1556 N N . ASP A 1 198 ? 11.412 6.725 -0.727 1.00 92.94 198 ASP A N 1
ATOM 1557 C CA . ASP A 1 198 ? 12.801 6.894 -1.165 1.00 92.94 198 ASP A CA 1
ATOM 1558 C C . ASP A 1 198 ? 13.751 5.930 -0.418 1.00 92.94 198 ASP A C 1
ATOM 1560 O O . ASP A 1 198 ? 13.554 5.698 0.779 1.00 92.94 198 ASP A O 1
ATOM 1564 N N . PRO A 1 199 ? 14.806 5.385 -1.061 1.00 89.31 199 PRO A N 1
ATOM 1565 C CA . PRO A 1 199 ? 15.797 4.533 -0.394 1.00 89.31 199 PRO A CA 1
ATOM 1566 C C . PRO A 1 199 ? 16.481 5.171 0.824 1.00 89.31 199 PRO A C 1
ATOM 1568 O O . PRO A 1 199 ? 16.920 4.442 1.716 1.00 89.31 199 PRO A O 1
ATOM 1571 N N . GLY A 1 200 ? 16.569 6.503 0.866 1.00 90.25 200 GLY A N 1
ATOM 1572 C CA . GLY A 1 200 ? 17.145 7.283 1.959 1.00 90.25 200 GLY A CA 1
ATOM 1573 C C . GLY A 1 200 ? 16.248 7.435 3.193 1.00 90.25 200 GLY A C 1
ATOM 1574 O O . GLY A 1 200 ? 16.677 8.042 4.177 1.00 90.25 200 GLY A O 1
ATOM 1575 N N . MET A 1 201 ? 15.019 6.909 3.170 1.00 92.75 201 MET A N 1
ATOM 1576 C CA . MET A 1 201 ? 14.064 6.969 4.284 1.00 92.75 201 MET A CA 1
ATOM 1577 C C . MET A 1 201 ? 14.376 5.904 5.346 1.00 92.75 201 MET A C 1
ATOM 1579 O O . MET A 1 201 ? 13.801 4.816 5.343 1.00 92.75 201 MET A O 1
ATOM 1583 N N . THR A 1 202 ? 15.296 6.214 6.263 1.00 91.62 202 THR A N 1
ATOM 1584 C CA . THR A 1 202 ? 15.713 5.291 7.336 1.00 91.62 202 THR A CA 1
ATOM 1585 C C . THR A 1 202 ? 14.705 5.215 8.484 1.00 91.62 202 THR A C 1
ATOM 1587 O O . THR A 1 202 ? 13.880 6.113 8.666 1.00 91.62 202 THR A O 1
ATOM 1590 N N . ASP A 1 203 ? 14.792 4.168 9.309 1.00 92.88 203 ASP A N 1
ATOM 1591 C CA . ASP A 1 203 ? 13.934 3.991 10.489 1.00 92.88 203 ASP A CA 1
ATOM 1592 C C . ASP A 1 203 ? 13.974 5.179 11.457 1.00 92.88 203 ASP A C 1
ATOM 1594 O O . ASP A 1 203 ? 12.947 5.557 12.028 1.00 92.88 203 ASP A O 1
ATOM 1598 N N . GLU A 1 204 ? 15.138 5.805 11.614 1.00 93.81 204 GLU A N 1
ATOM 1599 C CA . GLU A 1 204 ? 15.324 6.985 12.453 1.00 93.81 204 GLU A CA 1
ATOM 1600 C C . GLU A 1 204 ? 14.539 8.176 11.902 1.00 93.81 204 GLU A C 1
ATOM 1602 O O . GLU A 1 204 ? 13.812 8.837 12.645 1.00 93.81 204 GLU A O 1
ATOM 1607 N N . VAL A 1 205 ? 14.620 8.417 10.591 1.00 95.56 205 VAL A N 1
ATOM 1608 C CA . VAL A 1 205 ? 13.874 9.496 9.935 1.00 95.56 205 VAL A CA 1
ATOM 1609 C C . VAL A 1 205 ? 12.372 9.229 10.020 1.00 95.56 205 VAL A C 1
ATOM 1611 O O . VAL A 1 205 ? 11.610 10.125 10.383 1.00 95.56 205 VAL A O 1
ATOM 1614 N N . ILE A 1 206 ? 11.930 7.993 9.766 1.00 95.88 206 ILE A N 1
ATOM 1615 C CA . ILE A 1 206 ? 10.518 7.612 9.896 1.00 95.88 206 ILE A CA 1
ATOM 1616 C C . ILE A 1 206 ? 10.012 7.824 11.322 1.00 95.88 206 ILE A C 1
ATOM 1618 O O . ILE A 1 206 ? 8.902 8.323 11.518 1.00 95.88 206 ILE A O 1
ATOM 1622 N N . LYS A 1 207 ? 10.815 7.480 12.331 1.00 95.81 207 LYS A N 1
ATOM 1623 C CA . LYS A 1 207 ? 10.465 7.709 13.733 1.00 95.81 207 LYS A CA 1
ATOM 1624 C C . LYS A 1 207 ? 10.254 9.196 14.021 1.00 95.81 207 LYS A C 1
ATOM 1626 O O . LYS A 1 207 ? 9.271 9.540 14.672 1.00 95.81 207 LYS A O 1
ATOM 1631 N N . GLU A 1 208 ? 11.117 10.064 13.502 1.00 96.31 208 GLU A N 1
ATOM 1632 C CA . GLU A 1 208 ? 10.988 11.518 13.651 1.00 96.31 208 GLU A CA 1
ATOM 1633 C C . GLU A 1 208 ? 9.773 12.081 12.896 1.00 96.31 208 GLU A C 1
ATOM 1635 O O . GLU A 1 208 ? 9.093 12.968 13.409 1.00 96.31 208 GLU A O 1
ATOM 1640 N N . ILE A 1 209 ? 9.445 11.539 11.717 1.00 95.69 209 ILE A N 1
ATOM 1641 C CA . ILE A 1 209 ? 8.235 11.898 10.956 1.00 95.69 209 ILE A CA 1
ATOM 1642 C C . ILE A 1 209 ? 6.973 11.558 11.750 1.00 95.69 209 ILE A C 1
ATOM 1644 O O . ILE A 1 209 ? 6.084 12.399 11.879 1.00 95.69 209 ILE A O 1
ATOM 1648 N N . VAL A 1 210 ? 6.898 10.337 12.290 1.00 94.19 210 VAL A N 1
ATOM 1649 C CA . VAL A 1 210 ? 5.753 9.883 13.092 1.00 94.19 210 VAL A CA 1
ATOM 1650 C C . VAL A 1 210 ? 5.636 10.716 14.368 1.00 94.19 210 VAL A C 1
ATOM 1652 O O . VAL A 1 210 ? 4.559 11.215 14.670 1.00 94.19 210 VAL A O 1
ATOM 1655 N N . LYS A 1 211 ? 6.751 10.959 15.066 1.00 93.56 211 LYS A N 1
ATOM 1656 C CA . LYS A 1 211 ? 6.770 11.808 16.263 1.00 93.56 211 LYS A CA 1
ATOM 1657 C C . LYS A 1 211 ? 6.232 13.211 15.969 1.00 93.56 211 LYS A C 1
ATOM 1659 O O . LYS A 1 211 ? 5.374 13.699 16.694 1.00 93.56 211 LYS A O 1
ATOM 1664 N N . ARG A 1 212 ? 6.710 13.841 14.891 1.00 93.75 212 ARG A N 1
ATOM 1665 C CA . ARG A 1 212 ? 6.273 15.180 14.490 1.00 93.75 212 ARG A CA 1
ATOM 1666 C C . ARG A 1 212 ? 4.785 15.231 14.149 1.00 93.75 212 ARG A C 1
ATOM 1668 O O . ARG A 1 212 ? 4.093 16.128 14.616 1.00 93.75 212 ARG A O 1
ATOM 1675 N N . ARG A 1 213 ? 4.299 14.310 13.310 1.00 91.12 213 ARG A N 1
ATOM 1676 C CA . ARG A 1 213 ? 2.916 14.377 12.809 1.00 91.12 213 ARG A CA 1
ATOM 1677 C C . ARG A 1 213 ? 1.877 14.065 13.894 1.00 91.12 213 ARG A C 1
ATOM 1679 O O . ARG A 1 213 ? 0.763 14.578 13.810 1.00 91.12 213 ARG A O 1
ATOM 1686 N N . ASP A 1 214 ? 2.254 13.269 14.896 1.00 88.00 214 ASP A N 1
ATOM 1687 C CA . ASP A 1 214 ? 1.366 12.845 15.983 1.00 88.00 214 ASP A CA 1
ATOM 1688 C C . ASP A 1 214 ? 1.338 13.847 17.159 1.00 88.00 214 ASP A C 1
ATOM 1690 O O . ASP A 1 214 ? 0.384 13.841 17.939 1.00 88.00 214 ASP A O 1
ATOM 1694 N N . ASP A 1 215 ? 2.330 14.743 17.277 1.00 87.12 215 ASP A N 1
ATOM 1695 C CA . ASP A 1 215 ? 2.422 15.739 18.354 1.00 87.12 215 ASP A CA 1
ATOM 1696 C C . ASP A 1 215 ? 2.385 17.182 17.819 1.00 87.12 215 ASP A C 1
ATOM 1698 O O . ASP A 1 215 ? 3.270 17.642 17.095 1.00 87.12 215 ASP A O 1
ATOM 1702 N N . GLN A 1 216 ? 1.368 17.941 18.236 1.00 85.50 216 GLN A N 1
ATOM 1703 C CA . GLN A 1 216 ? 1.226 19.364 17.902 1.00 85.50 216 GLN A CA 1
ATOM 1704 C C . GLN A 1 216 ? 2.415 20.209 18.384 1.00 85.50 216 GLN A C 1
ATOM 1706 O O . GLN A 1 216 ? 2.769 21.188 17.730 1.00 85.50 216 GLN A O 1
ATOM 1711 N N . ASN A 1 217 ? 3.064 19.827 19.487 1.00 87.38 217 ASN A N 1
ATOM 1712 C CA . ASN A 1 217 ? 4.223 20.542 20.024 1.00 87.38 217 ASN A CA 1
ATOM 1713 C C . ASN A 1 217 ? 5.496 20.299 19.201 1.00 87.38 217 ASN A C 1
ATOM 1715 O O . ASN A 1 217 ? 6.401 21.129 19.204 1.00 87.38 217 ASN A O 1
ATOM 1719 N N . GLU A 1 218 ? 5.557 19.187 18.468 1.00 86.25 218 GLU A N 1
ATOM 1720 C CA . GLU A 1 218 ? 6.670 18.834 17.578 1.00 86.25 218 GLU A CA 1
ATOM 1721 C C . GLU A 1 218 ? 6.445 19.352 16.141 1.00 86.25 218 GLU A C 1
ATOM 1723 O O . GLU A 1 218 ? 7.254 19.109 15.245 1.00 86.25 218 GLU A O 1
ATOM 1728 N N . GLY A 1 219 ? 5.356 20.099 15.919 1.00 87.50 219 GLY A N 1
ATOM 1729 C CA . GLY A 1 219 ? 5.008 20.760 14.660 1.00 87.50 219 GLY A CA 1
ATOM 1730 C C . GLY A 1 219 ? 3.714 20.256 14.019 1.00 87.50 219 GLY A C 1
ATOM 1731 O O . GLY A 1 219 ? 3.215 20.913 13.105 1.00 87.50 219 GLY A O 1
ATOM 1732 N N . GLY A 1 220 ? 3.164 19.135 14.494 1.00 90.00 220 GLY A N 1
ATOM 1733 C CA . GLY A 1 220 ? 1.927 18.548 13.991 1.00 90.00 220 GLY A CA 1
ATOM 1734 C C . GLY A 1 220 ? 2.004 18.049 12.539 1.00 90.00 220 GLY A C 1
ATOM 1735 O O . GLY A 1 220 ? 3.094 17.900 11.973 1.00 90.00 220 GLY A O 1
ATOM 1736 N N . PRO A 1 221 ? 0.837 17.770 11.922 1.00 91.25 221 PRO A N 1
ATOM 1737 C CA . PRO A 1 221 ? 0.746 17.296 10.544 1.00 91.25 221 PRO A CA 1
ATOM 1738 C C . PRO A 1 221 ? 1.393 18.254 9.536 1.00 91.25 221 PRO A C 1
ATOM 1740 O O . PRO A 1 221 ? 1.223 19.472 9.615 1.00 91.25 221 PRO A O 1
ATOM 1743 N N . PHE A 1 222 ? 2.075 17.689 8.541 1.00 93.31 222 PHE A N 1
ATOM 1744 C CA . PHE A 1 222 ? 2.632 18.422 7.407 1.00 93.31 222 PHE A CA 1
ATOM 1745 C C . PHE A 1 222 ? 1.507 19.044 6.574 1.00 93.31 222 PHE A C 1
ATOM 1747 O O . PHE A 1 222 ? 0.482 18.402 6.325 1.00 93.31 222 PHE A O 1
ATOM 1754 N N . LYS A 1 223 ? 1.704 20.280 6.119 1.00 91.06 223 LYS A N 1
ATOM 1755 C CA . LYS A 1 223 ? 0.725 21.043 5.334 1.00 91.06 223 LYS A CA 1
ATOM 1756 C C . LYS A 1 223 ? 0.909 20.839 3.842 1.00 91.06 223 LYS A C 1
ATOM 1758 O O . LYS A 1 223 ? -0.067 20.842 3.095 1.00 91.06 223 LYS A O 1
ATOM 1763 N N . ASP A 1 224 ? 2.156 20.684 3.414 1.00 92.38 224 ASP A N 1
ATOM 1764 C CA . ASP A 1 224 ? 2.504 20.564 2.010 1.00 92.38 224 ASP A CA 1
ATOM 1765 C C . ASP A 1 224 ? 3.767 19.725 1.775 1.00 92.38 224 ASP A C 1
ATOM 1767 O O . ASP A 1 224 ? 4.482 19.297 2.687 1.00 92.38 224 ASP A O 1
ATOM 1771 N N . LYS A 1 225 ? 4.013 19.470 0.488 1.00 93.62 225 LYS A N 1
ATOM 1772 C CA . LYS A 1 225 ? 5.112 18.644 -0.006 1.00 93.62 225 LYS A CA 1
ATOM 1773 C C . LYS A 1 225 ? 6.479 19.213 0.361 1.00 93.62 225 LYS A C 1
ATOM 1775 O O . LYS A 1 225 ? 7.380 18.442 0.684 1.00 93.62 225 LYS A O 1
ATOM 1780 N N . LYS A 1 226 ? 6.626 20.537 0.316 1.00 93.50 226 LYS A N 1
ATOM 1781 C CA . LYS A 1 226 ? 7.893 21.206 0.603 1.00 93.50 226 LYS A CA 1
ATOM 1782 C C . LYS A 1 226 ? 8.242 21.040 2.077 1.00 93.50 226 LYS A C 1
ATOM 1784 O O . LYS A 1 226 ? 9.339 20.602 2.399 1.00 93.50 226 LYS A O 1
ATOM 1789 N N . GLU A 1 227 ? 7.286 21.305 2.960 1.00 95.31 227 GLU A N 1
ATOM 1790 C CA . GLU A 1 227 ? 7.453 21.151 4.402 1.00 95.31 227 GLU A CA 1
ATOM 1791 C C . GLU A 1 227 ? 7.820 19.714 4.801 1.00 95.31 227 GLU A C 1
ATOM 1793 O O . GLU A 1 227 ? 8.645 19.509 5.696 1.00 95.31 227 GLU A O 1
ATOM 1798 N N . PHE A 1 228 ? 7.222 18.719 4.139 1.00 96.12 228 PHE A N 1
ATOM 1799 C CA . PHE A 1 228 ? 7.556 17.315 4.357 1.00 96.12 228 PHE A CA 1
ATOM 1800 C C . PHE A 1 228 ? 9.005 17.002 3.966 1.00 96.12 228 PHE A C 1
ATOM 1802 O O . PHE A 1 228 ? 9.768 16.514 4.800 1.00 96.12 228 PHE A O 1
ATOM 1809 N N . TRP A 1 229 ? 9.415 17.314 2.735 1.00 95.19 229 TRP A N 1
ATOM 1810 C CA . TRP A 1 229 ? 10.761 16.976 2.259 1.00 95.19 229 TRP A CA 1
ATOM 1811 C C . TRP A 1 229 ? 11.874 17.796 2.920 1.00 95.19 229 TRP A C 1
ATOM 1813 O O . TRP A 1 229 ? 12.951 17.253 3.187 1.00 95.19 229 TRP A O 1
ATOM 1823 N N . ASP A 1 230 ? 11.613 19.061 3.261 1.00 94.69 230 ASP A N 1
ATOM 1824 C CA . ASP A 1 230 ? 12.541 19.887 4.040 1.00 94.69 230 ASP A CA 1
ATOM 1825 C C . ASP A 1 230 ? 12.810 19.243 5.406 1.00 94.69 230 ASP A C 1
ATOM 1827 O O . ASP A 1 230 ? 13.957 19.143 5.843 1.00 94.69 230 ASP A O 1
ATOM 1831 N N . PHE A 1 231 ? 11.760 18.750 6.069 1.00 96.00 231 PHE A N 1
ATOM 1832 C CA . PHE A 1 231 ? 11.890 18.063 7.349 1.00 96.00 231 PHE A CA 1
ATOM 1833 C C . PHE A 1 231 ? 12.631 16.730 7.225 1.00 96.00 231 PHE A C 1
ATOM 1835 O O . PHE A 1 231 ? 13.512 16.448 8.034 1.00 96.00 231 PHE A O 1
ATOM 1842 N N . VAL A 1 232 ? 12.307 15.929 6.208 1.00 95.62 232 VAL A N 1
ATOM 1843 C CA . VAL A 1 232 ? 12.991 14.659 5.913 1.00 95.62 232 VAL A CA 1
ATOM 1844 C C . VAL A 1 232 ? 14.500 14.882 5.755 1.00 95.62 232 VAL A C 1
ATOM 1846 O O . VAL A 1 232 ? 15.306 14.202 6.391 1.00 95.62 232 VAL A O 1
ATOM 1849 N N . THR A 1 233 ? 14.883 15.896 4.976 1.00 94.19 233 THR A N 1
ATOM 1850 C CA . THR A 1 233 ? 16.289 16.260 4.745 1.00 94.19 233 THR A CA 1
ATOM 1851 C C . THR A 1 233 ? 16.948 16.792 6.019 1.00 94.19 233 THR A C 1
ATOM 1853 O O . THR A 1 233 ? 18.061 16.392 6.358 1.00 94.19 233 THR A O 1
ATOM 1856 N N . LEU A 1 234 ? 16.247 17.641 6.781 1.00 95.19 234 LEU A N 1
ATOM 1857 C CA . LEU A 1 234 ? 16.722 18.174 8.063 1.00 95.19 234 LEU A CA 1
ATOM 1858 C C . LEU A 1 234 ? 17.017 17.064 9.083 1.00 95.19 234 LEU A C 1
ATOM 1860 O O . LEU A 1 234 ? 17.947 17.189 9.878 1.00 95.19 234 LEU A O 1
ATOM 1864 N N . LYS A 1 235 ? 16.246 15.972 9.059 1.00 95.62 235 LYS A N 1
ATOM 1865 C CA . LYS A 1 235 ? 16.440 14.799 9.925 1.00 95.62 235 LYS A CA 1
ATOM 1866 C C . LYS A 1 235 ? 17.506 13.824 9.419 1.00 95.62 235 LYS A C 1
ATOM 1868 O O . LYS A 1 235 ? 17.725 12.794 10.049 1.00 95.62 235 LYS A O 1
ATOM 1873 N N . GLY A 1 236 ? 18.218 14.174 8.348 1.00 90.75 236 GLY A N 1
ATOM 1874 C CA . GLY A 1 236 ? 19.414 13.467 7.897 1.00 90.75 236 GLY A CA 1
ATOM 1875 C C . GLY A 1 236 ? 19.174 12.410 6.823 1.00 90.75 236 GLY A C 1
ATOM 1876 O O . GLY A 1 236 ? 20.105 11.662 6.516 1.00 90.75 236 GLY A O 1
ATOM 1877 N N . ALA A 1 237 ? 17.977 12.348 6.228 1.00 92.19 237 ALA A N 1
ATOM 1878 C CA . ALA A 1 237 ? 17.741 11.490 5.072 1.00 92.19 237 ALA A CA 1
ATOM 1879 C C . ALA A 1 237 ? 18.624 11.922 3.895 1.00 92.19 237 ALA A C 1
ATOM 1881 O O . ALA A 1 237 ? 18.677 13.101 3.534 1.00 92.19 237 ALA A O 1
ATOM 1882 N N . ARG A 1 238 ? 19.292 10.953 3.268 1.00 91.00 238 ARG A N 1
ATOM 1883 C CA . ARG A 1 238 ? 20.038 11.159 2.022 1.00 91.00 238 ARG A CA 1
ATOM 1884 C C . ARG A 1 238 ? 19.167 10.698 0.869 1.00 91.00 238 ARG A C 1
ATOM 1886 O O . ARG A 1 238 ? 19.188 9.525 0.522 1.00 91.00 238 ARG A O 1
ATOM 1893 N N . LEU A 1 239 ? 18.369 11.622 0.353 1.00 89.88 239 LEU A N 1
ATOM 1894 C CA . LEU A 1 239 ? 17.411 11.352 -0.712 1.00 89.88 239 LEU A CA 1
ATOM 1895 C C . LEU A 1 239 ? 18.147 11.015 -2.011 1.00 89.88 239 LEU A C 1
ATOM 1897 O O . LEU A 1 239 ? 19.043 11.754 -2.423 1.00 89.88 239 LEU A O 1
ATOM 1901 N N . GLU A 1 240 ? 17.778 9.899 -2.632 1.00 83.56 240 GLU A N 1
ATOM 1902 C CA . GLU A 1 240 ? 18.402 9.419 -3.873 1.00 83.56 240 GLU A CA 1
ATOM 1903 C C . GLU A 1 240 ? 17.528 9.709 -5.105 1.00 83.56 240 GLU A C 1
ATOM 1905 O O . GLU A 1 240 ? 18.040 9.916 -6.207 1.00 83.56 240 GLU A O 1
ATOM 1910 N N . GLY A 1 241 ? 16.206 9.740 -4.926 1.00 77.75 241 GLY A N 1
ATOM 1911 C CA . GLY A 1 241 ? 15.221 9.957 -5.976 1.00 77.75 241 GLY A CA 1
ATOM 1912 C C . GLY A 1 241 ? 14.829 11.419 -6.193 1.00 77.75 241 GLY A C 1
ATOM 1913 O O . GLY A 1 241 ? 15.156 12.330 -5.430 1.00 77.75 241 GLY A O 1
ATOM 1914 N N . LYS A 1 242 ? 14.055 11.648 -7.260 1.00 81.94 242 LYS A N 1
ATOM 1915 C CA . LYS A 1 242 ? 13.422 12.942 -7.539 1.00 81.94 242 LYS A CA 1
ATOM 1916 C C . LYS A 1 242 ? 12.168 13.094 -6.691 1.00 81.94 242 LYS A C 1
ATOM 1918 O O . LYS A 1 242 ? 11.074 12.697 -7.090 1.00 81.94 242 LYS A O 1
ATOM 1923 N N . THR A 1 243 ? 12.322 13.684 -5.515 1.00 82.50 243 THR A N 1
ATOM 1924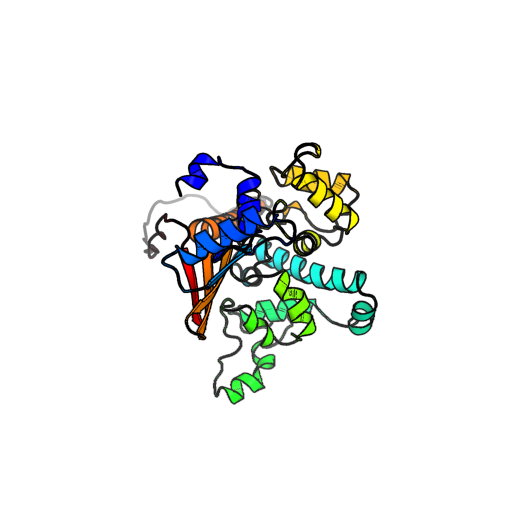 C CA . THR A 1 243 ? 11.211 13.896 -4.580 1.00 82.50 243 THR A CA 1
ATOM 1925 C C . THR A 1 243 ? 10.076 14.730 -5.171 1.00 82.50 243 THR A C 1
ATOM 1927 O O . THR A 1 243 ? 8.912 14.497 -4.835 1.00 82.50 243 THR A O 1
ATOM 1930 N N . ASP A 1 244 ? 10.378 15.632 -6.108 1.00 83.19 244 ASP A N 1
ATOM 1931 C CA . ASP A 1 244 ? 9.405 16.449 -6.843 1.00 83.19 244 ASP A CA 1
ATOM 1932 C C . ASP A 1 244 ? 8.450 15.642 -7.730 1.00 83.19 244 ASP A C 1
ATOM 1934 O O . ASP A 1 244 ? 7.298 16.049 -7.896 1.00 83.19 244 ASP A O 1
ATOM 1938 N N . ASP A 1 245 ? 8.834 14.435 -8.140 1.00 84.12 245 ASP A N 1
ATOM 1939 C CA . ASP A 1 245 ? 7.984 13.566 -8.958 1.00 84.12 245 ASP A CA 1
ATOM 1940 C C . ASP A 1 245 ? 7.038 12.715 -8.091 1.00 84.12 245 ASP A C 1
ATOM 1942 O O . ASP A 1 245 ? 6.018 12.217 -8.566 1.00 84.12 245 ASP A O 1
ATOM 1946 N N . ILE A 1 246 ? 7.326 12.575 -6.789 1.00 88.12 246 ILE A N 1
ATOM 1947 C CA . ILE A 1 246 ? 6.537 11.735 -5.881 1.00 88.12 246 ILE A CA 1
ATOM 1948 C C . ILE A 1 246 ? 5.189 12.411 -5.552 1.00 88.12 246 ILE A C 1
ATOM 1950 O O . ILE A 1 246 ? 5.167 13.493 -4.949 1.00 88.12 246 ILE A O 1
ATOM 1954 N N . PRO A 1 247 ? 4.047 11.789 -5.883 1.00 88.56 247 PRO A N 1
ATOM 1955 C CA . PRO A 1 247 ? 2.723 12.319 -5.622 1.00 88.56 247 PRO A CA 1
ATOM 1956 C C . PRO A 1 247 ? 2.409 12.218 -4.126 1.00 88.56 247 PRO A C 1
ATOM 1958 O O . PRO A 1 247 ? 2.182 11.132 -3.588 1.00 88.56 247 PRO A O 1
ATOM 1961 N N . LEU A 1 248 ? 2.382 13.365 -3.449 1.00 90.56 248 LEU A N 1
ATOM 1962 C CA . LEU A 1 248 ? 1.969 13.473 -2.052 1.00 90.56 248 LEU A CA 1
ATOM 1963 C C . LEU A 1 248 ? 0.643 14.221 -1.947 1.00 90.56 248 LEU A C 1
ATOM 1965 O O . LEU A 1 248 ? 0.372 15.150 -2.706 1.00 90.56 248 LEU A O 1
ATOM 1969 N N . THR A 1 249 ? -0.179 13.824 -0.982 1.00 88.69 249 THR A N 1
ATOM 1970 C CA . THR A 1 249 ? -1.472 14.449 -0.692 1.00 88.69 249 THR A CA 1
ATOM 1971 C C . THR A 1 249 ? -1.578 14.741 0.793 1.00 88.69 249 THR A C 1
ATOM 1973 O O . THR A 1 249 ? -1.261 13.891 1.609 1.00 88.69 249 THR A O 1
ATOM 1976 N N . PHE A 1 250 ? -2.054 15.927 1.153 1.00 87.12 250 PHE A N 1
ATOM 1977 C CA . PHE A 1 250 ? -2.158 16.353 2.557 1.00 87.12 250 PHE A CA 1
ATOM 1978 C C . PHE A 1 250 ? -3.615 16.469 3.020 1.00 87.12 250 PHE A C 1
ATOM 1980 O O . PHE A 1 250 ? -3.885 16.684 4.199 1.00 87.12 250 PHE A O 1
ATOM 1987 N N . ASP A 1 251 ? -4.556 16.240 2.101 1.00 78.12 251 ASP A N 1
ATOM 1988 C CA . ASP A 1 251 ? -5.985 16.141 2.380 1.00 78.12 251 ASP A CA 1
ATOM 1989 C C . ASP A 1 251 ? -6.331 14.905 3.218 1.00 78.12 251 ASP A C 1
ATOM 1991 O O . ASP A 1 251 ? -5.645 13.881 3.175 1.00 78.12 251 ASP A O 1
ATOM 1995 N N . SER A 1 252 ? -7.471 14.960 3.910 1.00 76.94 252 SER A N 1
ATOM 1996 C CA . SER A 1 252 ? -8.040 13.800 4.597 1.00 76.94 252 SER A CA 1
ATOM 1997 C C . SER A 1 252 ? -8.212 12.609 3.655 1.00 76.94 252 SER A C 1
ATOM 1999 O O . SER A 1 252 ? -8.676 12.753 2.519 1.00 76.94 252 SER A O 1
ATOM 2001 N N . VAL A 1 253 ? -7.902 11.417 4.165 1.00 75.81 253 VAL A N 1
ATOM 2002 C CA . VAL A 1 253 ? -8.155 10.165 3.454 1.00 75.81 253 VAL A CA 1
ATOM 2003 C C . VAL A 1 253 ? -9.657 9.995 3.213 1.00 75.81 253 VAL A C 1
ATOM 2005 O O . VAL A 1 253 ? -10.478 10.323 4.068 1.00 75.81 253 VAL A O 1
ATOM 2008 N N . PHE A 1 254 ? -10.020 9.492 2.033 1.00 79.00 254 PHE A N 1
ATOM 2009 C CA . PHE A 1 254 ? -11.414 9.271 1.636 1.00 79.00 254 PHE A CA 1
ATOM 2010 C C . PHE A 1 254 ? -11.672 7.892 1.008 1.00 79.00 254 PHE A C 1
ATOM 2012 O O . PHE A 1 254 ? -12.798 7.634 0.581 1.00 79.00 254 PHE A O 1
ATOM 2019 N N . ASN A 1 255 ? -10.659 7.016 0.972 1.00 88.12 255 ASN A N 1
ATOM 2020 C CA . ASN A 1 255 ? -10.794 5.630 0.532 1.00 88.12 255 ASN A CA 1
ATOM 2021 C C . ASN A 1 255 ? -10.536 4.703 1.720 1.00 88.12 255 ASN A C 1
ATOM 2023 O O . ASN A 1 255 ? -9.468 4.765 2.331 1.00 88.12 255 ASN A O 1
ATOM 2027 N N . PHE A 1 256 ? -11.514 3.863 2.040 1.00 89.31 256 PHE A N 1
ATOM 2028 C CA . PHE A 1 256 ? -11.481 3.022 3.231 1.00 89.31 256 PHE A CA 1
ATOM 2029 C C . PHE A 1 256 ? -11.979 1.620 2.929 1.00 89.31 256 PHE A C 1
ATOM 2031 O O . PHE A 1 256 ? -12.921 1.432 2.153 1.00 89.31 256 PHE A O 1
ATOM 2038 N N . LYS A 1 257 ? -11.395 0.652 3.624 1.00 92.00 257 LYS A N 1
ATOM 2039 C CA . LYS A 1 257 ? -11.898 -0.709 3.717 1.00 92.00 257 LYS A CA 1
ATOM 2040 C C . LYS A 1 257 ? -12.581 -0.895 5.059 1.00 92.00 257 LYS A C 1
ATOM 2042 O O . LYS A 1 257 ? -11.985 -0.677 6.104 1.00 92.00 257 LYS A O 1
ATOM 2047 N N . ILE A 1 258 ? -13.837 -1.308 5.023 1.00 92.25 258 ILE A N 1
ATOM 2048 C CA . ILE A 1 258 ? -14.657 -1.578 6.197 1.00 92.25 258 ILE A CA 1
ATOM 2049 C C . ILE A 1 258 ? -14.851 -3.085 6.269 1.00 92.25 258 ILE A C 1
ATOM 2051 O O . ILE A 1 258 ? -15.350 -3.686 5.315 1.00 92.25 258 ILE A O 1
ATOM 2055 N N . ARG A 1 259 ? -14.463 -3.696 7.386 1.00 93.69 259 ARG A N 1
ATOM 2056 C CA . ARG A 1 259 ? -14.721 -5.111 7.654 1.00 93.69 259 ARG A CA 1
ATOM 2057 C C . ARG A 1 259 ? -15.623 -5.222 8.865 1.00 93.69 259 ARG A C 1
ATOM 2059 O O . ARG A 1 259 ? -15.288 -4.686 9.911 1.00 93.69 259 ARG A O 1
ATOM 2066 N N . ALA A 1 260 ? -16.749 -5.900 8.717 1.00 93.94 260 ALA A N 1
ATOM 2067 C CA . ALA A 1 260 ? -17.692 -6.148 9.793 1.00 93.94 260 ALA A CA 1
ATOM 2068 C C . ALA A 1 260 ? -17.864 -7.654 9.969 1.00 93.94 260 ALA A C 1
ATOM 2070 O O . ALA A 1 260 ? -18.269 -8.330 9.030 1.00 93.94 260 ALA A O 1
ATOM 2071 N N . THR A 1 261 ? -17.582 -8.171 11.158 1.00 94.75 261 THR A N 1
ATOM 2072 C CA . THR A 1 261 ? -17.859 -9.563 11.521 1.00 94.75 261 THR A CA 1
ATOM 2073 C C . THR A 1 261 ? -18.971 -9.563 12.552 1.00 94.75 261 THR A C 1
ATOM 2075 O O . THR A 1 261 ? -18.833 -8.924 13.591 1.00 94.75 261 THR A O 1
ATOM 2078 N N . GLY A 1 262 ? -20.076 -10.239 12.253 1.00 93.81 262 GLY A N 1
ATOM 2079 C CA . GLY A 1 262 ? -21.224 -10.372 13.143 1.00 93.81 262 GLY A CA 1
ATOM 2080 C C . GLY A 1 262 ? -21.450 -11.821 13.547 1.00 93.81 262 GLY A C 1
ATOM 2081 O O . GLY A 1 262 ? -21.216 -12.730 12.750 1.00 93.81 262 GLY A O 1
ATOM 2082 N N . GLU A 1 263 ? -21.937 -12.026 14.763 1.00 93.31 263 GLU A N 1
ATOM 2083 C CA . GLU A 1 263 ? -22.379 -13.318 15.267 1.00 93.31 263 GLU A CA 1
ATOM 2084 C C . GLU A 1 263 ? -23.809 -13.206 15.798 1.00 93.31 263 GLU A C 1
ATOM 2086 O O . GLU A 1 263 ? -24.142 -12.317 16.585 1.00 93.31 263 GLU A O 1
ATOM 2091 N N . PHE A 1 264 ? -24.674 -14.114 15.360 1.00 92.06 264 PHE A N 1
ATOM 2092 C CA . PHE A 1 264 ? -26.041 -14.217 15.851 1.00 92.06 264 PHE A CA 1
ATOM 2093 C C . PHE A 1 264 ? -26.497 -15.672 15.820 1.00 92.06 264 PHE A C 1
ATOM 2095 O O . PHE A 1 264 ? -26.356 -16.348 14.802 1.00 92.06 264 PHE A O 1
ATOM 2102 N N . ALA A 1 265 ? -27.058 -16.155 16.931 1.00 89.44 265 ALA A N 1
ATOM 2103 C CA . ALA A 1 265 ? -27.601 -17.511 17.054 1.00 89.44 265 ALA A CA 1
ATOM 2104 C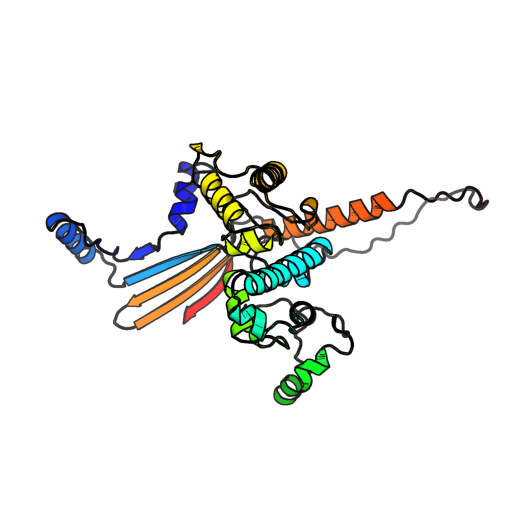 C . ALA A 1 265 ? -26.634 -18.628 16.586 1.00 89.44 265 ALA A C 1
ATOM 2106 O O . ALA A 1 265 ? -27.053 -19.607 15.972 1.00 89.44 265 ALA A O 1
ATOM 2107 N N . GLY A 1 266 ? -25.332 -18.473 16.861 1.00 88.00 266 GLY A N 1
ATOM 2108 C CA . GLY A 1 266 ? -24.286 -19.427 16.470 1.00 88.00 266 GLY A CA 1
ATOM 2109 C C . GLY A 1 266 ? -23.860 -19.362 14.998 1.00 88.00 266 GLY A C 1
ATOM 2110 O O . GLY A 1 266 ? -23.025 -20.159 14.575 1.00 88.00 266 GLY A O 1
ATOM 2111 N N . ALA A 1 267 ? -24.404 -18.430 14.211 1.00 92.44 267 ALA A N 1
ATOM 2112 C CA . ALA A 1 267 ? -23.947 -18.140 12.858 1.00 92.44 267 ALA A CA 1
ATOM 2113 C C . ALA A 1 267 ? -23.015 -16.925 12.860 1.00 92.44 267 ALA A C 1
ATOM 2115 O O . ALA A 1 267 ? -23.348 -15.886 13.432 1.00 92.44 267 ALA A O 1
ATOM 2116 N N . THR A 1 268 ? -21.884 -17.038 12.165 1.00 94.50 268 THR A N 1
ATOM 2117 C CA . THR A 1 268 ? -20.942 -15.935 11.941 1.00 94.50 268 THR A CA 1
ATOM 2118 C C . THR A 1 268 ? -20.996 -15.504 10.482 1.00 94.50 268 THR A C 1
ATOM 2120 O O . THR A 1 268 ? -20.996 -16.350 9.588 1.00 94.50 268 THR A O 1
ATOM 2123 N N . ARG A 1 269 ? -21.027 -14.193 10.239 1.00 94.25 269 ARG A N 1
ATOM 2124 C CA . ARG A 1 269 ? -20.926 -13.597 8.901 1.00 94.25 269 ARG A CA 1
ATOM 2125 C C . ARG A 1 269 ? -19.874 -12.509 8.886 1.00 94.25 269 ARG A C 1
ATOM 2127 O O . ARG A 1 269 ? -19.765 -11.744 9.843 1.00 94.25 269 ARG A O 1
ATOM 2134 N N . GLU A 1 270 ? -19.133 -12.413 7.791 1.00 95.38 270 GLU A N 1
ATOM 2135 C CA . GLU A 1 270 ? -18.199 -11.316 7.556 1.00 95.38 270 GLU A CA 1
ATOM 2136 C C . GLU A 1 270 ? -18.575 -10.547 6.291 1.00 95.38 270 GLU A C 1
ATOM 2138 O O . GLU A 1 270 ? -18.692 -11.116 5.207 1.00 95.38 270 GLU A O 1
ATOM 2143 N N . ILE A 1 271 ? -18.698 -9.230 6.428 1.00 94.44 271 ILE A N 1
ATOM 2144 C CA . ILE A 1 271 ? -18.904 -8.290 5.334 1.00 94.44 271 ILE A CA 1
ATOM 2145 C C . ILE A 1 271 ? -17.620 -7.489 5.138 1.00 94.44 271 ILE A C 1
ATOM 2147 O O . ILE A 1 271 ? -17.080 -6.914 6.082 1.00 94.44 271 ILE A O 1
ATOM 2151 N N . THR A 1 272 ? -17.152 -7.402 3.896 1.00 94.12 272 THR A N 1
ATOM 2152 C CA . THR A 1 272 ? -16.098 -6.470 3.484 1.00 94.12 272 THR A CA 1
ATOM 2153 C C . THR A 1 272 ? -16.665 -5.479 2.479 1.00 94.12 272 THR A C 1
ATOM 2155 O O . THR A 1 272 ? -17.129 -5.874 1.409 1.00 94.12 272 THR A O 1
ATOM 2158 N N . ALA A 1 273 ? -16.574 -4.189 2.792 1.00 93.50 273 ALA A N 1
ATOM 2159 C CA . ALA A 1 273 ? -16.970 -3.101 1.910 1.00 93.50 273 ALA A CA 1
ATOM 2160 C C . ALA A 1 273 ? -15.794 -2.154 1.652 1.00 93.50 273 ALA A C 1
ATOM 2162 O O . ALA A 1 273 ? -15.055 -1.810 2.571 1.00 93.50 273 ALA A O 1
ATOM 2163 N N . ILE A 1 274 ? -15.640 -1.696 0.411 1.00 92.12 274 ILE A N 1
ATOM 2164 C CA . ILE A 1 274 ? -14.679 -0.642 0.059 1.00 92.12 274 ILE A CA 1
ATOM 2165 C C . ILE A 1 274 ? -15.458 0.607 -0.307 1.00 92.12 274 ILE A C 1
ATOM 2167 O O . ILE A 1 274 ? -16.322 0.567 -1.185 1.00 92.12 274 ILE A O 1
ATOM 2171 N N . VAL A 1 275 ? -15.132 1.716 0.346 1.00 90.62 275 VAL A N 1
ATOM 2172 C CA . VAL A 1 275 ? -15.747 3.021 0.119 1.00 90.62 275 VAL A CA 1
ATOM 2173 C C . VAL A 1 275 ? -14.723 3.943 -0.531 1.00 90.62 275 VAL A C 1
ATOM 2175 O O . VAL A 1 275 ? -13.620 4.075 -0.013 1.00 90.62 275 VAL A O 1
ATOM 2178 N N . MET A 1 276 ? -15.082 4.583 -1.648 1.00 87.50 276 MET A N 1
ATOM 2179 C CA . MET A 1 276 ? -14.200 5.500 -2.383 1.00 87.50 276 MET A CA 1
ATOM 2180 C C . MET A 1 276 ? -14.919 6.754 -2.883 1.00 87.50 276 MET A C 1
ATOM 2182 O O . MET A 1 276 ? -16.087 6.706 -3.282 1.00 87.50 276 MET A O 1
ATOM 2186 N N . ASP A 1 277 ? -14.187 7.867 -2.975 1.00 84.50 277 ASP A N 1
ATOM 2187 C CA . ASP A 1 277 ? -14.606 9.051 -3.739 1.00 84.50 277 ASP A CA 1
ATOM 2188 C C . ASP A 1 277 ? -14.007 9.008 -5.154 1.00 84.50 277 ASP A C 1
ATOM 2190 O O . ASP A 1 277 ? -12.933 9.546 -5.436 1.00 84.50 277 ASP A O 1
ATOM 2194 N N . LEU A 1 278 ? -14.735 8.355 -6.065 1.00 81.44 278 LEU A N 1
ATOM 2195 C CA . LEU A 1 278 ? -14.322 8.194 -7.462 1.00 81.44 278 LEU A CA 1
ATOM 2196 C C . LEU A 1 278 ? -14.060 9.534 -8.162 1.00 81.44 278 LEU A C 1
ATOM 2198 O O . LEU A 1 278 ? -13.162 9.619 -8.997 1.00 81.44 278 LEU A O 1
ATOM 2202 N N . ASN A 1 279 ? -14.812 10.587 -7.826 1.00 81.56 279 ASN A N 1
ATOM 2203 C CA . ASN A 1 279 ? -14.663 11.884 -8.481 1.00 81.56 279 ASN A CA 1
ATOM 2204 C C . ASN A 1 279 ? -13.327 12.527 -8.117 1.00 81.56 279 ASN A C 1
ATOM 2206 O O . ASN A 1 279 ? -12.630 13.029 -8.997 1.00 81.56 279 ASN A O 1
ATOM 2210 N N . LYS A 1 280 ? -12.951 12.489 -6.834 1.00 81.62 280 LYS A N 1
ATOM 2211 C CA . LYS A 1 280 ? -11.649 12.997 -6.388 1.00 81.62 280 LYS A CA 1
ATOM 2212 C C . LYS A 1 280 ? -10.496 12.193 -6.976 1.00 81.62 280 LYS A C 1
ATOM 2214 O O . LYS A 1 280 ? -9.543 12.795 -7.465 1.00 81.62 280 LYS A O 1
ATOM 2219 N N . THR A 1 281 ? -10.601 10.863 -6.994 1.00 80.06 281 THR A N 1
ATOM 2220 C CA . THR A 1 281 ? -9.571 10.001 -7.594 1.00 80.06 281 THR A CA 1
ATOM 2221 C C . THR A 1 281 ? -9.382 10.307 -9.082 1.00 80.06 281 THR A C 1
ATOM 2223 O O . THR A 1 281 ? -8.255 10.511 -9.525 1.00 80.06 281 THR A O 1
ATOM 2226 N N . VAL A 1 282 ? -10.469 10.408 -9.857 1.00 82.06 282 VAL A N 1
ATOM 2227 C CA . VAL A 1 282 ? -10.402 10.728 -11.295 1.00 82.06 282 VAL A CA 1
ATOM 2228 C C . VAL A 1 282 ? -9.821 12.121 -11.540 1.00 82.06 282 VAL A C 1
ATOM 2230 O O . VAL A 1 282 ? -9.031 12.287 -12.467 1.00 82.06 282 VAL A O 1
ATOM 2233 N N . SER A 1 283 ? -10.187 13.118 -10.729 1.00 82.81 283 SER A N 1
ATOM 2234 C CA . SER A 1 283 ? -9.622 14.469 -10.842 1.00 82.81 283 SER A CA 1
ATOM 2235 C C . SER A 1 283 ? -8.106 14.464 -10.651 1.00 82.81 283 SER A C 1
ATOM 2237 O O . SER A 1 283 ? -7.405 14.998 -11.502 1.00 82.81 283 SER A O 1
ATOM 2239 N N . LYS A 1 284 ? -7.588 13.757 -9.637 1.00 82.62 284 LYS A N 1
ATOM 2240 C CA . LYS A 1 284 ? -6.137 13.645 -9.418 1.00 82.62 284 LYS A CA 1
ATOM 2241 C C . LYS A 1 284 ? -5.409 13.015 -10.607 1.00 82.62 284 LYS A C 1
ATOM 2243 O O . LYS A 1 284 ? -4.396 13.545 -11.047 1.00 82.62 284 LYS A O 1
ATOM 2248 N N . VAL A 1 285 ? -5.942 11.932 -11.186 1.00 82.62 285 VAL A N 1
ATOM 2249 C CA . VAL A 1 285 ? -5.349 11.334 -12.403 1.00 82.62 285 VAL A CA 1
ATOM 2250 C C . VAL A 1 285 ? -5.308 12.350 -13.548 1.00 82.62 285 VAL A C 1
ATOM 2252 O O . VAL A 1 285 ? -4.304 12.444 -14.253 1.00 82.62 285 VAL A O 1
ATOM 2255 N N . LYS A 1 286 ? -6.383 13.126 -13.739 1.00 83.38 286 LYS A N 1
ATOM 2256 C CA . LYS A 1 286 ? -6.435 14.167 -14.776 1.00 83.38 286 LYS A CA 1
ATOM 2257 C C . LYS A 1 286 ? -5.409 15.270 -14.540 1.00 83.38 286 LYS A C 1
ATOM 2259 O O . LYS A 1 286 ? -4.825 15.730 -15.517 1.00 83.38 286 LYS A O 1
ATOM 2264 N N . ASP A 1 287 ? -5.180 15.663 -13.292 1.00 85.62 287 ASP A N 1
ATOM 2265 C CA . ASP A 1 287 ? -4.194 16.686 -12.945 1.00 85.62 287 ASP A CA 1
ATOM 2266 C C . ASP A 1 287 ? -2.777 16.231 -13.322 1.00 85.62 287 ASP A C 1
ATOM 2268 O O . ASP A 1 287 ? -2.076 16.969 -14.014 1.00 85.62 287 ASP A O 1
ATOM 2272 N N . TYR A 1 288 ? -2.398 14.989 -12.994 1.00 82.12 288 TYR A N 1
ATOM 2273 C CA . TYR A 1 288 ? -1.097 14.425 -13.387 1.00 82.12 288 TYR A CA 1
ATOM 2274 C C . TYR A 1 288 ? -0.933 14.328 -14.906 1.00 82.12 288 TYR A C 1
ATOM 2276 O O . TYR A 1 288 ? 0.067 14.781 -15.459 1.00 82.12 288 TYR A O 1
ATOM 2284 N N . VAL A 1 289 ? -1.943 13.811 -15.613 1.00 83.19 289 VAL A N 1
ATOM 2285 C CA . VAL A 1 289 ? -1.913 13.746 -17.085 1.00 83.19 289 VAL A CA 1
ATOM 2286 C C . VAL A 1 289 ? -1.843 15.150 -17.704 1.00 83.19 289 VAL A C 1
ATOM 2288 O O . VAL A 1 289 ? -1.199 15.349 -18.732 1.00 83.19 289 VAL A O 1
ATOM 2291 N N . GLY A 1 290 ? -2.506 16.137 -17.099 1.00 79.81 290 GLY A N 1
ATOM 2292 C CA . GLY A 1 290 ? -2.466 17.529 -17.541 1.00 79.81 290 GLY A CA 1
ATOM 2293 C C . GLY A 1 290 ? -1.100 18.187 -17.336 1.00 79.81 290 GLY A C 1
ATOM 2294 O O . GLY A 1 290 ? -0.650 18.920 -18.215 1.00 79.81 290 GLY A O 1
ATOM 2295 N N . GLN A 1 291 ? -0.437 17.920 -16.208 1.00 81.25 291 GLN A N 1
ATOM 2296 C CA . GLN A 1 291 ? 0.918 18.406 -15.921 1.00 81.25 291 GLN A CA 1
ATOM 2297 C C . GLN A 1 291 ? 1.934 17.849 -16.924 1.00 81.25 291 GLN A C 1
ATOM 2299 O O . GLN A 1 291 ? 2.659 18.626 -17.539 1.00 81.25 291 GLN A O 1
ATOM 2304 N N . GLU A 1 292 ? 1.895 16.542 -17.200 1.00 82.56 292 GLU A N 1
ATOM 2305 C CA . GLU A 1 292 ? 2.783 15.907 -18.186 1.00 82.56 292 GLU A CA 1
ATOM 2306 C C . GLU A 1 292 ? 2.642 16.519 -19.584 1.00 82.56 292 GLU A C 1
ATOM 2308 O O . GLU A 1 292 ? 3.635 16.764 -20.271 1.00 82.56 292 GLU A O 1
ATOM 2313 N N . LYS A 1 293 ? 1.407 16.805 -20.013 1.00 77.69 293 LYS A N 1
ATOM 2314 C CA . LYS A 1 293 ? 1.163 17.452 -21.310 1.00 77.69 293 LYS A CA 1
ATOM 2315 C C . LYS A 1 293 ? 1.778 18.846 -21.374 1.00 77.69 293 LYS A C 1
ATOM 2317 O O . LYS A 1 293 ? 2.454 19.151 -22.350 1.00 77.69 293 LYS A O 1
ATOM 2322 N N . LYS A 1 294 ? 1.620 19.653 -20.321 1.00 76.44 294 LYS A N 1
ATOM 2323 C CA . LYS A 1 294 ? 2.214 20.998 -20.244 1.00 76.44 294 LYS A CA 1
ATOM 2324 C C . LYS A 1 294 ? 3.741 20.966 -20.242 1.00 76.44 294 LYS A C 1
ATOM 2326 O O . LYS A 1 294 ? 4.361 21.807 -20.880 1.00 76.44 294 LYS A O 1
ATOM 2331 N N . GLU A 1 295 ? 4.351 19.998 -19.566 1.00 69.75 295 GLU A N 1
ATOM 2332 C CA . GLU A 1 295 ? 5.810 19.822 -19.567 1.00 69.75 295 GLU A CA 1
ATOM 2333 C C . GLU A 1 295 ? 6.350 19.344 -20.920 1.00 69.75 295 GLU A C 1
ATOM 2335 O O . GLU A 1 295 ? 7.472 19.685 -21.296 1.00 69.75 295 GLU A O 1
ATOM 2340 N N . THR A 1 296 ? 5.554 18.570 -21.661 1.00 61.53 296 THR A N 1
ATOM 2341 C CA . THR A 1 296 ? 5.911 18.100 -23.006 1.00 61.53 296 THR A CA 1
ATOM 2342 C C . THR A 1 296 ? 5.755 19.218 -24.043 1.00 61.53 296 THR A C 1
ATOM 2344 O O . THR A 1 296 ? 6.607 19.360 -24.914 1.00 61.53 296 THR A O 1
ATOM 2347 N N . GLU A 1 297 ? 4.720 20.054 -23.917 1.00 55.25 297 GLU A N 1
ATOM 2348 C CA . GLU A 1 297 ? 4.504 21.239 -24.762 1.00 55.25 297 GLU A CA 1
ATOM 2349 C C . GLU A 1 297 ? 5.519 22.358 -24.457 1.00 55.25 297 GLU A C 1
ATOM 2351 O O . GLU A 1 297 ? 6.042 22.979 -25.375 1.00 55.25 297 GLU A O 1
ATOM 2356 N N . GLY A 1 298 ? 5.894 22.559 -23.188 1.00 45.44 298 GLY A N 1
ATOM 2357 C CA . GLY A 1 298 ? 6.904 23.544 -22.773 1.00 45.44 298 GLY A CA 1
ATOM 2358 C C . GLY A 1 298 ? 8.354 23.187 -23.132 1.00 45.44 298 GLY A C 1
ATOM 2359 O O . GLY A 1 298 ? 9.233 24.035 -23.017 1.00 45.44 298 GLY A O 1
ATOM 2360 N N . LYS A 1 299 ? 8.617 21.953 -23.583 1.00 42.94 299 LYS A N 1
ATOM 2361 C CA . LYS A 1 299 ? 9.918 21.518 -24.130 1.00 42.94 299 LYS A CA 1
ATOM 2362 C C . LYS A 1 299 ? 9.979 21.571 -25.666 1.00 42.94 299 LYS A C 1
ATOM 2364 O O . LYS A 1 299 ? 10.965 21.118 -26.239 1.00 42.94 299 LYS A O 1
ATOM 2369 N N . GLY A 1 300 ? 8.942 22.101 -26.323 1.00 37.84 300 GLY A N 1
ATOM 2370 C CA . GLY A 1 300 ? 8.837 22.203 -27.783 1.00 37.84 300 GLY A CA 1
ATOM 2371 C C . GLY A 1 300 ? 9.360 23.500 -28.413 1.00 37.84 300 GLY A C 1
ATOM 2372 O O . GLY A 1 300 ? 9.410 23.564 -29.636 1.00 37.84 300 GLY A O 1
ATOM 2373 N N . ASP A 1 301 ? 9.780 24.497 -27.626 1.00 37.12 301 ASP A N 1
ATOM 2374 C CA . ASP A 1 301 ? 10.223 25.811 -28.128 1.00 37.12 301 ASP A CA 1
ATOM 2375 C C . ASP A 1 301 ? 11.734 26.054 -27.929 1.00 37.12 301 ASP A C 1
ATOM 2377 O O . ASP A 1 301 ? 12.148 27.095 -27.439 1.00 37.12 301 ASP A O 1
ATOM 2381 N N . GLU A 1 302 ? 12.589 25.113 -28.337 1.00 39.19 302 GLU A N 1
ATOM 2382 C CA . GLU A 1 302 ? 13.997 25.412 -28.661 1.00 39.19 302 GLU A CA 1
ATOM 2383 C C . GLU A 1 302 ? 14.471 24.560 -29.849 1.00 39.19 302 GLU A C 1
ATOM 2385 O O . GLU A 1 302 ? 15.202 23.586 -29.697 1.00 39.19 302 GLU A O 1
ATOM 2390 N N . ALA A 1 303 ? 14.025 24.935 -31.051 1.00 32.81 303 ALA A N 1
ATOM 2391 C CA . ALA A 1 303 ? 14.773 24.786 -32.306 1.00 32.81 303 ALA A CA 1
ATOM 2392 C C . ALA A 1 303 ? 14.042 25.544 -33.428 1.00 32.81 303 ALA A C 1
ATOM 2394 O O . ALA A 1 303 ? 13.384 24.949 -34.280 1.00 32.81 303 ALA A O 1
ATOM 2395 N N . VAL A 1 304 ? 14.146 26.876 -33.437 1.00 33.47 304 VAL A N 1
ATOM 2396 C CA . VAL A 1 304 ? 13.877 27.644 -34.661 1.00 33.47 304 VAL A CA 1
ATOM 2397 C C . VAL A 1 304 ? 15.141 27.567 -35.514 1.00 33.47 304 VAL A C 1
ATOM 2399 O O . VAL A 1 304 ? 16.123 28.255 -35.242 1.00 33.47 304 VAL A O 1
ATOM 2402 N N . ASP A 1 305 ? 15.124 26.695 -36.520 1.00 36.88 305 ASP A N 1
ATOM 2403 C CA . ASP A 1 305 ? 16.068 26.741 -37.638 1.00 36.88 305 ASP A CA 1
ATOM 2404 C C . ASP A 1 305 ? 15.825 28.050 -38.425 1.00 36.88 305 ASP A C 1
ATOM 2406 O O . ASP A 1 305 ? 14.706 28.267 -38.900 1.00 36.88 305 ASP A O 1
ATOM 2410 N N . PRO A 1 306 ? 16.811 28.960 -38.562 1.00 33.72 306 PRO A N 1
ATOM 2411 C CA . PRO A 1 306 ? 16.612 30.239 -39.242 1.00 33.72 306 PRO A CA 1
ATOM 2412 C C . PRO A 1 306 ? 16.490 30.154 -40.774 1.00 33.72 306 PRO A C 1
ATOM 2414 O O . PRO A 1 306 ? 16.434 31.207 -41.407 1.00 33.72 306 PRO A O 1
ATOM 2417 N N . ASN A 1 307 ? 16.488 28.966 -41.392 1.00 38.66 307 ASN A N 1
ATOM 2418 C CA . ASN A 1 307 ? 16.686 28.832 -42.841 1.00 38.66 307 ASN A CA 1
ATOM 2419 C C . ASN A 1 307 ? 15.675 27.939 -43.595 1.00 38.66 307 ASN A C 1
ATOM 2421 O O . ASN A 1 307 ? 16.059 27.229 -44.524 1.00 38.66 307 ASN A O 1
ATOM 2425 N N . ASP A 1 308 ? 14.372 28.038 -43.305 1.00 34.06 308 ASP A N 1
ATOM 2426 C CA . ASP A 1 308 ? 13.331 27.508 -44.211 1.00 34.06 308 ASP A CA 1
ATOM 2427 C C . ASP A 1 308 ? 12.543 28.640 -44.908 1.00 34.06 308 ASP A C 1
ATOM 2429 O O . ASP A 1 308 ? 11.716 29.314 -44.284 1.00 34.06 308 ASP A O 1
ATOM 2433 N N . PRO A 1 309 ? 12.765 28.884 -46.215 1.00 33.56 309 PRO A N 1
ATOM 2434 C CA . PRO A 1 309 ? 12.086 29.923 -46.967 1.00 33.56 309 PRO A CA 1
ATOM 2435 C C . PRO A 1 309 ? 10.812 29.389 -47.634 1.00 33.56 309 PRO A C 1
ATOM 2437 O O . PRO A 1 309 ? 10.627 29.578 -48.833 1.00 33.56 309 PRO A O 1
ATOM 2440 N N . THR A 1 310 ? 9.896 28.753 -46.901 1.00 32.41 310 THR A N 1
ATOM 2441 C CA . THR A 1 310 ? 8.568 28.441 -47.454 1.00 32.41 310 THR A CA 1
ATOM 2442 C C . THR A 1 310 ? 7.432 28.545 -46.436 1.00 32.41 310 THR A C 1
ATOM 2444 O O . THR A 1 310 ? 7.017 27.560 -45.840 1.00 32.41 310 THR A O 1
ATOM 2447 N N . LYS A 1 311 ? 6.828 29.739 -46.321 1.00 30.70 311 LYS A N 1
ATOM 2448 C CA . LYS A 1 311 ? 5.356 29.909 -46.342 1.00 30.70 311 LYS A CA 1
ATOM 2449 C C . LYS A 1 311 ? 4.942 31.377 -46.243 1.00 30.70 311 LYS A C 1
ATOM 2451 O O . LYS A 1 311 ? 5.039 32.015 -45.200 1.00 30.70 311 LYS A O 1
ATOM 2456 N N . LYS A 1 312 ? 4.406 31.890 -47.352 1.00 29.81 312 LYS A N 1
ATOM 2457 C CA . LYS A 1 312 ? 3.526 33.059 -47.387 1.00 29.81 312 LYS A CA 1
ATOM 2458 C C . LYS A 1 312 ? 2.075 32.594 -47.506 1.00 29.81 312 LYS A C 1
ATOM 2460 O O . LYS A 1 312 ? 1.796 31.615 -48.192 1.00 29.81 312 LYS A O 1
ATOM 2465 N N . THR A 1 313 ? 1.217 33.424 -46.912 1.00 26.83 313 THR A N 1
ATOM 2466 C CA . THR A 1 313 ? -0.221 33.637 -47.155 1.00 26.83 313 THR A CA 1
ATOM 2467 C C . THR A 1 313 ? -1.181 32.525 -46.741 1.00 26.83 313 THR A C 1
ATOM 2469 O O . THR A 1 313 ? -1.114 31.399 -47.217 1.00 26.83 313 THR A O 1
ATOM 2472 N N . GLY A 1 314 ? -2.077 32.892 -45.821 1.00 28.50 314 GLY A N 1
ATOM 2473 C CA . GLY A 1 314 ? -3.134 32.037 -45.307 1.00 28.50 314 GLY A CA 1
ATOM 2474 C C . GLY A 1 314 ? -4.378 32.001 -46.182 1.00 28.50 314 GLY A C 1
ATOM 2475 O O . GLY A 1 314 ? -4.490 32.750 -47.147 1.00 28.50 314 GLY A O 1
ATOM 2476 N N . ASP A 1 315 ? -5.321 31.161 -45.770 1.00 25.28 315 ASP A N 1
ATOM 2477 C CA . ASP A 1 315 ? -6.733 31.331 -46.073 1.00 25.28 315 ASP A CA 1
ATOM 2478 C C . ASP A 1 315 ? -7.592 30.652 -44.998 1.00 25.28 315 ASP A C 1
ATOM 2480 O O . ASP A 1 315 ? -7.153 29.747 -44.281 1.00 25.28 315 ASP A O 1
ATOM 2484 N N . ALA A 1 316 ? -8.803 31.169 -44.858 1.00 25.84 316 ALA A N 1
ATOM 2485 C CA . ALA A 1 316 ? -9.797 30.836 -43.866 1.00 25.84 316 ALA A CA 1
ATOM 2486 C C . ALA A 1 316 ? -10.608 29.577 -44.222 1.00 25.84 316 ALA A C 1
ATOM 2488 O O . ALA A 1 316 ? -10.982 29.357 -45.366 1.00 25.84 316 ALA A O 1
ATOM 2489 N N . GLY A 1 317 ? -11.014 28.847 -43.178 1.00 24.05 317 GLY A N 1
ATOM 2490 C CA . GLY A 1 317 ? -12.266 28.087 -43.145 1.00 24.05 317 GLY A CA 1
ATOM 2491 C C . GLY A 1 317 ? -12.226 26.637 -43.636 1.00 24.05 317 GLY A C 1
ATOM 2492 O O . GLY A 1 317 ? -12.229 26.371 -44.825 1.00 24.05 317 GLY A O 1
ATOM 2493 N N . SER A 1 318 ? -12.409 25.691 -42.713 1.00 25.00 318 SER A N 1
ATOM 2494 C CA . SER A 1 318 ? -13.628 24.871 -42.708 1.00 25.00 318 SER A CA 1
ATOM 2495 C C . SER A 1 318 ? -13.768 24.124 -41.383 1.00 25.00 318 SER A C 1
ATOM 2497 O O . SER A 1 318 ? -12.800 23.640 -40.803 1.00 25.00 318 SER A O 1
ATOM 2499 N N . LYS A 1 319 ? -15.005 24.091 -40.890 1.00 29.34 319 LYS A N 1
ATOM 2500 C CA . LYS A 1 319 ? -15.449 23.349 -39.714 1.00 29.34 319 LYS A CA 1
ATOM 2501 C C . LYS A 1 319 ? -15.641 21.894 -40.122 1.00 29.34 319 LYS A C 1
ATOM 2503 O O . LYS A 1 319 ? -16.476 21.657 -40.984 1.00 29.34 319 LYS A O 1
ATOM 2508 N N . ASP A 1 320 ? -15.036 20.957 -39.402 1.00 27.47 320 ASP A N 1
ATOM 2509 C CA . ASP A 1 320 ? -15.605 19.617 -39.277 1.00 27.47 320 ASP A CA 1
ATOM 2510 C C . ASP A 1 320 ? -15.632 19.171 -37.816 1.00 27.47 320 ASP A C 1
ATOM 2512 O O . ASP A 1 320 ? -14.649 19.214 -37.078 1.00 27.47 320 ASP A O 1
ATOM 2516 N N . LYS A 1 321 ? -16.852 18.850 -37.382 1.00 27.67 321 LYS A N 1
ATOM 2517 C CA . LYS A 1 321 ? -17.216 18.435 -36.031 1.00 27.67 321 LYS A CA 1
ATOM 2518 C C . LYS A 1 321 ? -17.025 16.926 -35.917 1.00 27.67 321 LYS A C 1
ATOM 2520 O O . LYS A 1 321 ? -17.912 16.177 -36.323 1.00 27.67 321 LYS A O 1
ATOM 2525 N N . GLU A 1 322 ? -15.967 16.482 -35.251 1.00 28.86 322 GLU A N 1
ATOM 2526 C CA . GLU A 1 322 ? -15.969 15.150 -34.647 1.00 28.86 322 GLU A CA 1
ATOM 2527 C C . GLU A 1 322 ? -16.696 15.195 -33.300 1.00 28.86 322 GLU A C 1
ATOM 2529 O O . GLU A 1 322 ? -16.316 15.884 -32.351 1.00 28.86 322 GLU A O 1
ATOM 2534 N N . LYS A 1 323 ? -17.815 14.468 -33.246 1.00 27.11 323 LYS A N 1
ATOM 2535 C CA . LYS A 1 323 ? -18.609 14.225 -32.043 1.00 27.11 323 LYS A CA 1
ATOM 2536 C C . LYS A 1 323 ? -17.774 13.428 -31.039 1.00 27.11 323 LYS A C 1
ATOM 2538 O O . LYS A 1 323 ? -17.760 12.201 -31.081 1.00 27.11 323 LYS A O 1
ATOM 2543 N N . GLN A 1 324 ? -17.156 14.115 -30.083 1.00 30.58 324 GLN A N 1
ATOM 2544 C CA . GLN A 1 324 ? -16.759 13.488 -28.826 1.00 30.58 324 GLN A CA 1
ATOM 2545 C C . GLN A 1 324 ? -18.025 13.014 -28.107 1.00 30.58 324 GLN A C 1
ATOM 2547 O O . GLN A 1 324 ? -18.876 13.817 -27.716 1.00 30.58 324 GLN A O 1
ATOM 2552 N N . GLN A 1 325 ? -18.158 11.695 -27.967 1.00 31.44 325 GLN A N 1
ATOM 2553 C CA . GLN A 1 325 ? -19.111 11.076 -27.056 1.00 31.44 325 GLN A CA 1
ATOM 2554 C C . GLN A 1 325 ? -18.876 11.663 -25.663 1.00 31.44 325 GLN A C 1
ATOM 2556 O O . GLN A 1 325 ? -17.867 11.393 -25.013 1.00 31.44 325 GLN A O 1
ATOM 2561 N N . GLN A 1 326 ? -19.808 12.508 -25.225 1.00 29.92 326 GLN A N 1
ATOM 2562 C CA . GLN A 1 326 ? -19.874 12.993 -23.857 1.00 29.92 326 GLN A CA 1
ATOM 2563 C C . GLN A 1 326 ? -20.081 11.782 -22.946 1.00 29.92 326 GLN A C 1
ATOM 2565 O O . GLN A 1 326 ? -21.198 11.292 -22.794 1.00 29.92 326 GLN A O 1
ATOM 2570 N N . GLN A 1 327 ? -19.000 11.292 -22.337 1.00 35.34 327 GLN A N 1
ATOM 2571 C CA . GLN A 1 327 ? -19.113 10.498 -21.123 1.00 35.34 327 GLN A CA 1
ATOM 2572 C C . GLN A 1 327 ? -19.826 11.378 -20.101 1.00 35.34 327 GLN A C 1
ATOM 2574 O O . GLN A 1 327 ? -19.306 12.417 -19.686 1.00 35.34 327 GLN A O 1
ATOM 2579 N N . THR A 1 328 ? -21.051 10.990 -19.754 1.00 30.45 328 THR A N 1
ATOM 2580 C CA . THR A 1 328 ? -21.849 11.638 -18.717 1.00 30.45 328 THR A CA 1
ATOM 2581 C C . THR A 1 328 ? -20.978 11.852 -17.479 1.00 30.45 328 THR A C 1
ATOM 2583 O O . THR A 1 328 ? -20.408 10.879 -16.978 1.00 30.45 328 THR A O 1
ATOM 2586 N N . PRO A 1 329 ? -20.833 13.097 -16.989 1.00 40.44 329 PRO A N 1
ATOM 2587 C CA . PRO A 1 329 ? -20.008 13.372 -15.825 1.00 40.44 329 PRO A CA 1
ATOM 2588 C C . PRO A 1 329 ? -20.526 12.558 -14.639 1.00 40.44 329 PRO A C 1
ATOM 2590 O O . PRO A 1 329 ? -21.709 12.620 -14.298 1.00 40.44 329 PRO A O 1
ATOM 2593 N N . ILE A 1 330 ? -19.634 11.773 -14.030 1.00 48.59 330 ILE A N 1
ATOM 2594 C CA . ILE A 1 330 ? -19.915 11.016 -12.809 1.00 48.59 330 ILE A CA 1
ATOM 2595 C C . ILE A 1 330 ? -20.430 12.027 -11.776 1.00 48.59 330 ILE A C 1
ATOM 2597 O O . ILE A 1 330 ? -19.778 13.035 -11.499 1.00 48.59 330 ILE A O 1
ATOM 2601 N N . SER A 1 331 ? -21.653 11.828 -11.278 1.00 42.66 331 SER A N 1
ATOM 2602 C CA . SER A 1 331 ? -22.302 12.835 -10.436 1.00 42.66 331 SER A CA 1
ATOM 2603 C C . SER A 1 331 ? -21.498 13.081 -9.155 1.00 42.66 331 SER A C 1
ATOM 2605 O O . SER A 1 331 ? -21.047 12.133 -8.499 1.00 42.66 331 SER A O 1
ATOM 2607 N N . LYS A 1 332 ? -21.333 14.362 -8.786 1.00 46.94 332 LYS A N 1
ATOM 2608 C CA . LYS A 1 332 ? -20.835 14.773 -7.465 1.00 46.94 332 LYS A CA 1
ATOM 2609 C C . LYS A 1 332 ? -21.763 14.166 -6.415 1.00 46.94 332 LYS A C 1
ATOM 2611 O O . LYS A 1 332 ? -22.921 14.553 -6.310 1.00 46.94 332 LYS A O 1
ATOM 2616 N N . GLY A 1 333 ? -21.265 13.183 -5.685 1.00 53.47 333 GLY A N 1
ATOM 2617 C CA . GLY A 1 333 ? -22.009 12.464 -4.664 1.00 53.47 333 GLY A CA 1
ATOM 2618 C C . GLY A 1 333 ? -21.069 12.042 -3.541 1.00 53.47 333 GLY A C 1
ATOM 2619 O O . GLY A 1 333 ? -19.853 12.119 -3.722 1.00 53.47 333 GLY A O 1
ATOM 2620 N N . PRO A 1 334 ? -21.615 11.635 -2.386 1.00 63.72 334 PRO A N 1
ATOM 2621 C CA . PRO A 1 334 ? -20.813 11.134 -1.277 1.00 63.72 334 PRO A CA 1
ATOM 2622 C C . PRO A 1 334 ? -19.953 9.932 -1.712 1.00 63.72 334 PRO A C 1
ATOM 2624 O O . PRO A 1 334 ? -20.245 9.321 -2.749 1.00 63.72 334 PRO A O 1
ATOM 2627 N N . PRO A 1 335 ? -18.922 9.571 -0.922 1.00 75.56 335 PRO A N 1
ATOM 2628 C CA . PRO A 1 335 ? -18.161 8.346 -1.133 1.00 75.56 335 PRO A CA 1
ATOM 2629 C C . PRO A 1 335 ? -19.092 7.152 -1.373 1.00 75.56 335 PRO A C 1
ATOM 2631 O O . PRO A 1 335 ? -20.119 7.009 -0.705 1.00 75.56 335 PRO A O 1
ATOM 2634 N N . ARG A 1 336 ? -18.761 6.326 -2.365 1.00 84.75 336 ARG A N 1
ATOM 2635 C CA . ARG A 1 336 ? -19.594 5.205 -2.814 1.00 84.75 336 ARG A CA 1
ATOM 2636 C C . ARG A 1 336 ? -18.970 3.888 -2.395 1.00 84.75 336 ARG A C 1
ATOM 2638 O O . ARG A 1 336 ? -17.750 3.756 -2.423 1.00 84.75 336 ARG A O 1
ATOM 2645 N N . ILE A 1 337 ? -19.813 2.910 -2.077 1.00 87.25 337 ILE A N 1
ATOM 2646 C CA . ILE A 1 337 ? -19.379 1.519 -1.955 1.00 87.25 337 ILE A CA 1
ATOM 2647 C C . ILE A 1 337 ? -19.056 1.023 -3.369 1.00 87.25 337 ILE A C 1
ATOM 2649 O O . ILE A 1 337 ? -19.938 0.983 -4.225 1.00 87.25 337 ILE A O 1
ATOM 2653 N N . VAL A 1 338 ? -17.789 0.706 -3.623 1.00 88.44 338 VAL A N 1
ATOM 2654 C CA . VAL A 1 338 ? -17.296 0.222 -4.928 1.00 88.44 338 VAL A CA 1
ATOM 2655 C C . VAL A 1 338 ? -17.026 -1.280 -4.935 1.00 88.44 338 VAL A C 1
ATOM 2657 O O . VAL A 1 338 ? -16.865 -1.875 -5.996 1.00 88.44 338 VAL A O 1
ATOM 2660 N N . TYR A 1 339 ? -16.988 -1.892 -3.754 1.00 90.50 339 TYR A N 1
ATOM 2661 C CA . TYR A 1 339 ? -16.860 -3.328 -3.564 1.00 90.50 339 TYR A CA 1
ATOM 2662 C C . TYR A 1 339 ? -17.659 -3.742 -2.335 1.00 90.50 339 TYR A C 1
ATOM 2664 O O . TYR A 1 339 ? -17.639 -3.041 -1.321 1.00 90.50 339 TYR A O 1
ATOM 2672 N N . TRP A 1 340 ? -18.332 -4.883 -2.445 1.00 91.19 340 TRP A N 1
ATOM 2673 C CA . TRP A 1 340 ? -19.086 -5.523 -1.379 1.00 91.19 340 TRP A CA 1
ATOM 2674 C C . TRP A 1 340 ? -18.917 -7.033 -1.503 1.00 91.19 340 TRP A C 1
ATOM 2676 O O . TRP A 1 340 ? -19.143 -7.590 -2.577 1.00 91.19 340 TRP A O 1
ATOM 2686 N N . ASN A 1 341 ? -18.547 -7.684 -0.409 1.00 92.12 341 ASN A N 1
ATOM 2687 C CA . ASN A 1 341 ? -18.534 -9.134 -0.306 1.00 92.12 341 ASN A CA 1
ATOM 2688 C C . ASN A 1 341 ? -19.040 -9.564 1.067 1.00 92.12 341 ASN A C 1
ATOM 2690 O O . ASN A 1 341 ? -18.698 -8.935 2.066 1.00 92.12 341 ASN A O 1
ATOM 2694 N N . GLU A 1 342 ? -19.807 -10.645 1.098 1.00 91.88 342 GLU A N 1
ATOM 2695 C CA . GLU A 1 342 ? -20.359 -11.255 2.303 1.00 91.88 342 GLU A CA 1
ATOM 2696 C C . GLU A 1 342 ? -20.028 -12.749 2.278 1.00 91.88 342 GLU A C 1
ATOM 2698 O O . GLU A 1 342 ? -20.214 -13.403 1.250 1.00 91.88 342 GLU A O 1
ATOM 2703 N N . ARG A 1 343 ? -19.507 -13.279 3.387 1.00 88.75 343 ARG A N 1
ATOM 2704 C CA . ARG A 1 343 ? -19.177 -14.700 3.546 1.00 88.75 343 ARG A CA 1
ATOM 2705 C C . ARG A 1 343 ? -19.702 -15.255 4.860 1.00 88.75 343 ARG A C 1
ATOM 2707 O O . ARG A 1 343 ? -19.610 -14.541 5.884 1.00 88.75 343 ARG A O 1
#

Radius of gyration: 25.31 Å; chains: 1; bounding box: 54×59×87 Å

Secondary structure (DSSP, 8-state):
-HHHHHS-TT-HHHHHHTTS-EEESPP--TTS-HHHHHHHHHHHHHSS---EEEEEEEE-TTSEEGGGGG-S-HHHHHHHHHHHHHHHHHHHHH-HHHHHHTTT--HHHHHHHHHHHH---SB-TTSSBGGGGGHHHHHHTTS---S--S--S-GGGGGGSTT--HHHHHHHHTTEESS--SSB-TTT--HHHHHHT-TT--HHHHHHHHHHHH-GGGT-S--SHHHHHHHHHHTT----S-GGGS-B--SPP--EEEEEEEEETTEEEEEEEEEE-HHHHHHHHHHHHHHHHHHHHTTS-S---S---------------------PPPP--S-EEEEEEE-